Protein AF-A0AAE0JGT9-F1 (afdb_monomer)

Structure (mmCIF, N/CA/C/O backbone):
data_AF-A0AAE0JGT9-F1
#
_entry.id   AF-A0AAE0JGT9-F1
#
loop_
_atom_site.group_PDB
_atom_site.id
_atom_site.type_symbol
_atom_site.label_atom_id
_atom_site.label_alt_id
_atom_site.label_comp_id
_atom_site.label_asym_id
_atom_site.label_entity_id
_atom_site.label_seq_id
_atom_site.pdbx_PDB_ins_code
_atom_site.Cartn_x
_atom_site.Cartn_y
_atom_site.Cartn_z
_atom_site.occupancy
_atom_site.B_iso_or_equiv
_atom_site.auth_seq_id
_atom_site.auth_comp_id
_atom_site.auth_asym_id
_atom_site.auth_atom_id
_atom_site.pdbx_PDB_model_num
ATOM 1 N N . MET A 1 1 ? -15.473 -5.814 19.444 1.00 50.03 1 MET A N 1
ATOM 2 C CA . MET A 1 1 ? -16.673 -5.511 20.258 1.00 50.03 1 MET A CA 1
ATOM 3 C C . MET A 1 1 ? -17.629 -4.540 19.555 1.00 50.03 1 MET A C 1
ATOM 5 O O . MET A 1 1 ? -18.783 -4.897 19.356 1.00 50.03 1 MET A O 1
ATOM 9 N N . ALA A 1 2 ? -17.161 -3.368 19.103 1.00 61.75 2 ALA A N 1
ATOM 10 C CA . ALA A 1 2 ? -18.022 -2.322 18.529 1.00 61.75 2 ALA A CA 1
ATOM 11 C C . ALA A 1 2 ? -18.894 -2.778 17.339 1.00 61.75 2 ALA A C 1
ATOM 13 O O . ALA A 1 2 ? -20.092 -2.530 17.338 1.00 61.75 2 ALA A O 1
ATOM 14 N N . LEU A 1 3 ? -18.343 -3.520 16.368 1.00 61.88 3 LEU A N 1
ATOM 15 C CA . LEU A 1 3 ? -19.112 -3.973 15.197 1.00 61.88 3 LEU A CA 1
ATOM 16 C C . LEU A 1 3 ? -20.286 -4.899 15.572 1.00 61.88 3 LEU A C 1
ATOM 18 O O . LEU A 1 3 ? -21.367 -4.777 15.007 1.00 61.88 3 LEU A O 1
ATOM 22 N N . ARG A 1 4 ? -20.091 -5.795 16.553 1.00 66.88 4 ARG A N 1
ATOM 23 C CA . ARG A 1 4 ? -21.143 -6.700 17.056 1.00 66.88 4 ARG A CA 1
ATOM 24 C C . ARG A 1 4 ? -22.294 -5.912 17.684 1.00 66.88 4 ARG A C 1
ATOM 26 O O . ARG A 1 4 ? -23.448 -6.210 17.414 1.00 66.88 4 ARG A O 1
ATOM 33 N N . LEU A 1 5 ? -21.970 -4.880 18.461 1.00 67.56 5 LEU A N 1
ATOM 34 C CA . LEU A 1 5 ? -22.956 -3.997 19.085 1.00 67.56 5 LEU A CA 1
ATOM 35 C C . LEU A 1 5 ? -23.703 -3.151 18.041 1.00 67.56 5 LEU A C 1
ATOM 37 O O . LEU A 1 5 ? -24.923 -3.055 18.112 1.00 67.56 5 LEU A O 1
ATOM 41 N N . GLN A 1 6 ? -23.018 -2.630 17.016 1.00 65.50 6 GLN A N 1
ATOM 42 C CA . GLN A 1 6 ? -23.688 -1.911 15.918 1.00 65.50 6 GLN A CA 1
ATOM 43 C C . GLN A 1 6 ? -24.629 -2.814 15.115 1.00 65.50 6 GLN A C 1
ATOM 45 O O . GLN A 1 6 ? -25.663 -2.350 14.648 1.00 65.50 6 GLN A O 1
ATOM 50 N N . CYS A 1 7 ? -24.292 -4.098 14.949 1.00 68.56 7 CYS A N 1
ATOM 51 C CA . CYS A 1 7 ? -25.168 -5.053 14.263 1.00 68.56 7 CYS A CA 1
ATOM 52 C C . CYS A 1 7 ? -26.448 -5.363 15.052 1.00 68.56 7 CYS A C 1
ATOM 54 O O . CYS A 1 7 ? -27.425 -5.789 14.445 1.00 68.56 7 CYS A O 1
ATOM 56 N N . ASN A 1 8 ? -26.438 -5.135 16.368 1.00 74.31 8 ASN A N 1
ATOM 57 C CA . ASN A 1 8 ? -27.573 -5.328 17.270 1.00 74.31 8 ASN A CA 1
ATOM 58 C C . ASN A 1 8 ? -28.335 -4.011 17.548 1.00 74.31 8 ASN A C 1
ATOM 60 O O . ASN A 1 8 ? -28.964 -3.884 18.592 1.00 74.31 8 ASN A O 1
ATOM 64 N N . ASP A 1 9 ? -28.242 -3.021 16.651 1.00 66.44 9 ASP A N 1
ATOM 65 C CA . ASP A 1 9 ? -28.932 -1.720 16.733 1.00 66.44 9 ASP A CA 1
ATOM 66 C C . ASP A 1 9 ? -28.571 -0.844 17.958 1.00 66.44 9 ASP A C 1
ATOM 68 O O . ASP A 1 9 ? -29.288 0.101 18.294 1.00 66.44 9 ASP A O 1
ATOM 72 N N . TYR A 1 10 ? -27.420 -1.080 18.605 1.00 65.62 10 TYR A N 1
ATOM 73 C CA . TYR A 1 10 ? -26.934 -0.200 19.675 1.00 65.62 10 TYR A CA 1
ATOM 74 C C . TYR A 1 10 ? -26.341 1.105 19.122 1.00 65.62 10 TYR A C 1
ATOM 76 O O . TYR A 1 10 ? -25.532 1.105 18.188 1.00 65.62 10 TYR A O 1
ATOM 84 N N . ILE A 1 11 ? -26.668 2.225 19.774 1.00 55.44 11 ILE A N 1
ATOM 85 C CA . ILE A 1 11 ? -26.024 3.524 19.544 1.00 55.44 11 ILE A CA 1
ATOM 86 C C . ILE A 1 11 ? -24.677 3.526 20.274 1.00 55.44 11 ILE A C 1
ATOM 88 O O . ILE A 1 11 ? -24.625 3.429 21.498 1.00 55.44 11 ILE A O 1
ATOM 92 N N . ILE A 1 12 ? -23.577 3.634 19.525 1.00 56.97 12 ILE A N 1
ATOM 93 C CA . ILE A 1 12 ? -22.224 3.678 20.093 1.00 56.97 12 ILE A CA 1
ATOM 94 C C . ILE A 1 12 ? -21.723 5.118 20.081 1.00 56.97 12 ILE A C 1
ATOM 96 O O . ILE A 1 12 ? -21.486 5.686 19.016 1.00 56.97 12 ILE A O 1
ATOM 100 N N . HIS A 1 13 ? -21.535 5.699 21.264 1.00 46.66 13 HIS A N 1
ATOM 101 C CA . HIS A 1 13 ? -20.832 6.970 21.418 1.00 46.66 13 HIS A CA 1
ATOM 102 C C . HIS A 1 13 ? -19.331 6.693 21.539 1.00 46.66 13 HIS A C 1
ATOM 104 O O . HIS A 1 13 ? -18.881 6.035 22.475 1.00 46.66 13 HIS A O 1
ATOM 110 N N . LEU A 1 14 ? -18.555 7.171 20.565 1.00 45.84 14 LEU A N 1
ATOM 111 C CA . LEU A 1 14 ? -17.095 7.119 20.604 1.00 45.84 14 LEU A CA 1
ATOM 112 C C . LEU A 1 14 ? -16.599 8.216 21.552 1.00 45.84 14 LEU A C 1
ATOM 114 O O . LEU A 1 14 ? -16.598 9.392 21.194 1.00 45.84 14 LEU A O 1
ATOM 118 N N . ALA A 1 15 ? -16.195 7.840 22.763 1.00 45.91 15 ALA A N 1
ATOM 119 C CA . ALA A 1 15 ? -15.489 8.745 23.661 1.00 45.91 15 ALA A CA 1
ATOM 120 C C . ALA A 1 15 ? -14.004 8.793 23.262 1.00 45.91 15 ALA A C 1
ATOM 122 O O . ALA A 1 15 ? -13.304 7.785 23.345 1.00 45.91 15 ALA A O 1
ATOM 123 N N . ALA A 1 16 ? -13.520 9.954 22.813 1.00 38.25 16 ALA A N 1
ATOM 124 C CA . ALA A 1 16 ? -12.086 10.230 22.746 1.00 38.25 16 ALA A CA 1
ATOM 125 C C . ALA A 1 16 ? -11.608 10.533 24.167 1.00 38.25 16 ALA A C 1
ATOM 127 O O . ALA A 1 16 ? -12.211 11.362 24.849 1.00 38.25 16 ALA A O 1
ATOM 128 N N . TRP A 1 17 ? -10.571 9.845 24.632 1.00 48.09 17 TRP A N 1
ATOM 129 C CA . TRP A 1 17 ? -10.205 9.905 26.039 1.00 48.09 17 TRP A CA 1
ATOM 130 C C . TRP A 1 17 ? -8.712 10.150 26.255 1.00 48.09 17 TRP A C 1
ATOM 132 O O . TRP A 1 17 ? -7.868 9.527 25.613 1.00 48.09 17 TRP A O 1
ATOM 142 N N . ALA A 1 18 ? -8.419 11.065 27.181 1.00 33.75 18 ALA A N 1
ATOM 143 C CA . ALA A 1 18 ? -7.106 11.374 27.733 1.00 33.75 18 ALA A CA 1
ATOM 144 C C . ALA A 1 18 ? -7.200 11.224 29.266 1.00 33.75 18 ALA A C 1
ATOM 146 O O . ALA A 1 18 ? -7.963 11.959 29.891 1.00 33.75 18 ALA A O 1
ATOM 147 N N . GLY A 1 19 ? -6.489 10.257 29.862 1.00 53.34 19 GLY A N 1
ATOM 148 C CA . GLY A 1 19 ? -6.511 9.988 31.312 1.00 53.34 19 GLY A CA 1
ATOM 149 C C . GLY A 1 19 ? -6.000 8.595 31.729 1.00 53.34 19 GLY A C 1
ATOM 150 O O . GLY A 1 19 ? -5.450 7.860 30.907 1.00 53.34 19 GLY A O 1
ATOM 151 N N . ASP A 1 20 ? -6.198 8.227 33.005 1.00 39.91 20 ASP A N 1
ATOM 152 C CA . ASP A 1 20 ? -5.672 7.009 33.661 1.00 39.91 20 ASP A CA 1
ATOM 153 C C . ASP A 1 20 ? -6.541 5.743 33.533 1.00 39.91 20 ASP A C 1
ATOM 155 O O . ASP A 1 20 ? -7.594 5.610 34.156 1.00 39.91 20 ASP A O 1
ATOM 159 N N . GLY A 1 21 ? -6.103 4.816 32.669 1.00 44.38 21 GLY A N 1
ATOM 160 C CA . GLY A 1 21 ? -6.481 3.394 32.649 1.00 44.38 21 GLY A CA 1
ATOM 161 C C . GLY A 1 21 ? -7.918 2.987 32.270 1.00 44.38 21 GLY A C 1
ATOM 162 O O . GLY A 1 21 ? -8.710 2.625 33.136 1.00 44.38 21 GLY A O 1
ATOM 163 N N . PHE A 1 22 ? -8.207 2.828 30.970 1.00 41.31 22 PHE A N 1
ATOM 164 C CA . PHE A 1 22 ? -9.311 1.968 30.510 1.00 41.31 22 PHE A CA 1
ATOM 165 C C . PHE A 1 22 ? -8.867 0.494 30.507 1.00 41.31 22 PHE A C 1
ATOM 167 O O . PHE A 1 22 ? -7.959 0.113 29.765 1.00 41.31 22 PHE A O 1
ATOM 174 N N . LYS A 1 23 ? -9.497 -0.347 31.337 1.00 36.12 23 LYS A N 1
ATOM 175 C CA . LYS A 1 23 ? -9.360 -1.811 31.275 1.00 36.12 23 LYS A CA 1
ATOM 176 C C . LYS A 1 23 ? -10.457 -2.377 30.372 1.00 36.12 23 LYS A C 1
ATOM 178 O O . LYS A 1 23 ? -11.544 -2.693 30.847 1.00 36.12 23 LYS A O 1
ATOM 183 N N . GLU A 1 24 ? -10.179 -2.508 29.075 1.00 38.22 24 GLU A N 1
ATOM 184 C CA . GLU A 1 24 ? -11.073 -3.235 28.167 1.00 38.22 24 GLU A CA 1
ATOM 185 C C . GLU A 1 24 ? -10.861 -4.742 28.340 1.00 38.22 24 GLU A C 1
ATOM 187 O O . GLU A 1 24 ? -9.842 -5.301 27.935 1.00 38.22 24 GLU A O 1
ATOM 192 N N . GLY A 1 25 ? -11.826 -5.411 28.967 1.00 29.69 25 GLY A N 1
ATOM 193 C CA . GLY A 1 25 ? -11.921 -6.864 28.933 1.00 29.69 25 GLY A CA 1
ATOM 194 C C . GLY A 1 25 ? -12.526 -7.304 27.603 1.00 29.69 25 GLY A C 1
ATOM 195 O O . GLY A 1 25 ? -13.722 -7.129 27.372 1.00 29.69 25 GLY A O 1
ATOM 196 N N . VAL A 1 26 ? -11.717 -7.900 26.728 1.00 35.31 26 VAL A N 1
ATOM 197 C CA . VAL A 1 26 ? -12.223 -8.609 25.549 1.00 35.31 26 VAL A CA 1
ATOM 198 C C . VAL A 1 26 ? -12.705 -9.984 26.007 1.00 35.31 26 VAL A C 1
ATOM 200 O O . VAL A 1 26 ? -11.919 -10.915 26.144 1.00 35.31 26 VAL A O 1
ATOM 203 N N . SER A 1 27 ? -14.008 -10.125 26.257 1.00 26.31 27 SER A N 1
ATOM 204 C CA . SER A 1 27 ? -14.618 -11.452 26.355 1.00 26.31 27 SER A CA 1
ATOM 205 C C . SER A 1 27 ? -14.787 -12.009 24.940 1.00 26.31 27 SER A C 1
ATOM 207 O O . SER A 1 27 ? -15.687 -11.619 24.192 1.00 26.31 27 SER A O 1
ATOM 209 N N . LEU A 1 28 ? -13.879 -12.906 24.552 1.00 31.61 28 LEU A N 1
ATOM 210 C CA . LEU A 1 28 ? -14.149 -13.907 23.527 1.00 31.61 28 LEU A CA 1
ATOM 211 C C . LEU A 1 28 ? -15.166 -14.881 24.127 1.00 31.61 28 LEU A C 1
ATOM 213 O O . LEU A 1 28 ? -14.799 -15.836 24.805 1.00 31.61 28 LEU A O 1
ATOM 217 N N . THR A 1 29 ? -16.459 -14.633 23.926 1.00 32.56 29 THR A N 1
ATOM 218 C CA . THR A 1 29 ? -17.435 -15.707 24.096 1.00 32.56 29 THR A CA 1
ATOM 219 C C . THR A 1 29 ? -17.163 -16.776 23.038 1.00 32.56 29 THR A C 1
ATOM 221 O O . THR A 1 29 ? -17.096 -16.495 21.841 1.00 32.56 29 THR A O 1
ATOM 224 N N . VAL A 1 30 ? -16.960 -17.994 23.540 1.00 37.91 30 VAL A N 1
ATOM 225 C CA . VAL A 1 30 ? -16.476 -19.228 22.893 1.00 37.91 30 VAL A CA 1
ATOM 226 C C . VAL A 1 30 ? -17.533 -19.870 21.979 1.00 37.91 30 VAL A C 1
ATOM 228 O O . VAL A 1 30 ? -17.656 -21.082 21.907 1.00 37.91 30 VAL A O 1
ATOM 231 N N . TYR A 1 31 ? -18.326 -19.079 21.258 1.00 35.34 31 TYR A N 1
ATOM 232 C CA . TYR A 1 31 ? -19.324 -19.630 20.341 1.00 35.34 31 TYR A CA 1
ATOM 233 C C . TYR A 1 31 ? -19.439 -18.769 19.085 1.00 35.34 31 TYR A C 1
ATOM 235 O O . TYR A 1 31 ? -20.148 -17.769 19.059 1.00 35.34 31 TYR A O 1
ATOM 243 N N . ASP A 1 32 ? -18.718 -19.163 18.039 1.00 38.25 32 ASP A N 1
ATOM 244 C CA . ASP A 1 32 ? -19.276 -19.192 16.688 1.00 38.25 32 ASP A CA 1
ATOM 245 C C . ASP A 1 32 ? -18.572 -20.325 15.929 1.00 38.25 32 ASP A C 1
ATOM 247 O O . ASP A 1 32 ? -17.348 -20.424 15.862 1.00 38.25 32 ASP A O 1
ATOM 251 N N . GLU A 1 33 ? -19.402 -21.240 15.454 1.00 36.72 33 GLU A N 1
ATOM 252 C CA . GLU A 1 33 ? -19.057 -22.596 15.084 1.00 36.72 33 GLU A CA 1
ATOM 253 C C . GLU A 1 33 ? -18.374 -22.683 13.713 1.00 36.72 33 GLU A C 1
ATOM 255 O O . GLU A 1 33 ? -18.793 -22.114 12.701 1.00 36.72 33 GLU A O 1
ATOM 260 N N . LEU A 1 34 ? -17.298 -23.458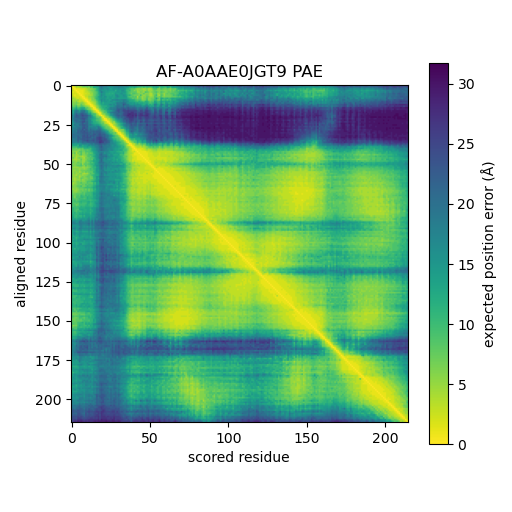 13.741 1.00 40.34 34 LEU A N 1
ATOM 261 C CA . LEU A 1 34 ? -16.663 -24.313 12.746 1.00 40.34 34 LEU A CA 1
ATOM 262 C C . LEU A 1 34 ? -17.464 -24.693 11.472 1.00 40.34 34 LEU A C 1
ATOM 264 O O . LEU A 1 34 ? -17.553 -25.876 11.194 1.00 40.34 34 LEU A O 1
ATOM 268 N N . ILE A 1 35 ? -17.979 -23.773 10.644 1.00 41.47 35 ILE A N 1
ATOM 269 C CA . ILE A 1 35 ? -18.425 -24.101 9.260 1.00 41.47 35 ILE A CA 1
ATOM 270 C C . ILE A 1 35 ? -18.171 -22.982 8.214 1.00 41.47 35 ILE A C 1
ATOM 272 O O . ILE A 1 35 ? -18.193 -23.257 7.017 1.00 41.47 35 ILE A O 1
ATOM 276 N N . TYR A 1 36 ? -17.809 -21.745 8.590 1.00 45.72 36 TYR A N 1
ATOM 277 C CA . TYR A 1 36 ? -17.566 -20.649 7.620 1.00 45.72 36 TYR A CA 1
ATOM 278 C C . TYR A 1 36 ? -16.180 -19.996 7.761 1.00 45.72 36 TYR A C 1
ATOM 280 O O . TYR A 1 36 ? -16.054 -18.796 8.005 1.00 45.72 36 TYR A O 1
ATOM 288 N N . LYS A 1 37 ? -15.141 -20.820 7.584 1.00 54.69 37 LYS A N 1
ATOM 289 C CA . LYS A 1 37 ? -13.706 -20.541 7.798 1.00 54.69 37 LYS A CA 1
ATOM 290 C C . LYS A 1 37 ? -13.033 -19.789 6.635 1.00 54.69 37 LYS A C 1
ATOM 292 O O . LYS A 1 37 ? -12.044 -20.248 6.073 1.00 54.69 37 LYS A O 1
ATOM 297 N N . GLY A 1 38 ? -13.629 -18.686 6.190 1.00 56.09 38 GLY A N 1
ATOM 298 C CA . GLY A 1 38 ? -13.124 -17.895 5.062 1.00 56.09 38 GLY A CA 1
ATOM 299 C C . GLY A 1 38 ? -13.146 -16.391 5.339 1.00 56.09 38 GLY A C 1
ATOM 300 O O . GLY A 1 38 ? -13.620 -15.969 6.393 1.00 56.09 38 GLY A O 1
ATOM 301 N N . PRO A 1 39 ? -12.718 -15.548 4.378 1.00 60.62 39 PRO A N 1
ATOM 302 C CA . PRO A 1 39 ? -12.742 -14.084 4.518 1.00 60.62 39 PRO A CA 1
ATOM 303 C C . PRO A 1 39 ? -14.148 -13.521 4.815 1.00 60.62 39 PRO A C 1
ATOM 305 O O . PRO A 1 39 ? -14.289 -12.411 5.319 1.00 60.62 39 PRO A O 1
ATOM 308 N N . PHE A 1 40 ? -15.197 -14.308 4.554 1.00 69.12 40 PHE A N 1
ATOM 309 C CA . PHE A 1 40 ? -16.586 -14.008 4.887 1.00 69.12 40 PHE A CA 1
ATOM 310 C C . PHE A 1 40 ? -17.021 -14.729 6.166 1.00 69.12 40 PHE A C 1
ATOM 312 O O . PHE A 1 40 ? -17.764 -15.715 6.108 1.00 69.12 40 PHE A O 1
ATOM 319 N N . THR A 1 41 ? -16.585 -14.212 7.313 1.00 73.88 41 THR A N 1
ATOM 320 C CA . THR A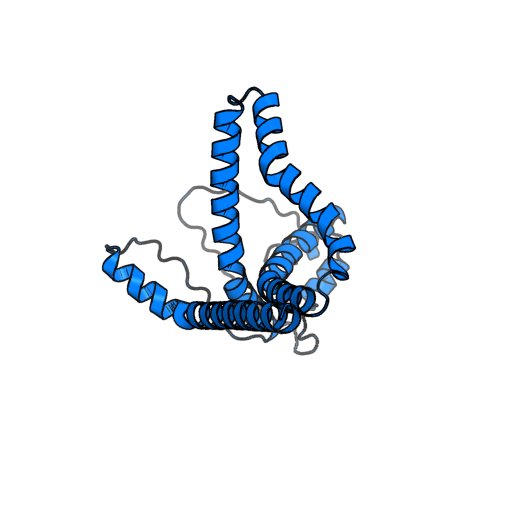 1 41 ? -16.975 -14.741 8.626 1.00 73.88 41 THR A CA 1
ATOM 321 C C . THR A 1 41 ? -18.486 -14.594 8.870 1.00 73.88 41 THR A C 1
ATOM 323 O O . THR A 1 41 ? -19.125 -13.693 8.305 1.00 73.88 41 THR A O 1
ATOM 326 N N . PRO A 1 42 ? -19.090 -15.422 9.747 1.00 72.62 42 PRO A N 1
ATOM 327 C CA . PRO A 1 42 ? -20.489 -15.265 10.153 1.00 72.62 42 PRO A CA 1
ATOM 328 C C . PRO A 1 42 ? -20.810 -13.846 10.641 1.00 72.62 42 PRO A C 1
ATOM 330 O O . PRO A 1 42 ? -21.863 -13.294 10.320 1.00 72.62 42 PRO A O 1
ATOM 333 N N . LEU A 1 43 ? -19.860 -13.214 11.338 1.00 76.50 43 LEU A N 1
ATOM 334 C CA . LEU A 1 43 ? -19.963 -11.824 11.771 1.00 76.50 43 LEU A CA 1
ATOM 335 C C . LEU A 1 43 ? -20.037 -10.848 10.591 1.00 76.50 43 LEU A C 1
ATOM 337 O O . LEU A 1 43 ? -20.884 -9.957 10.596 1.00 76.50 43 LEU A O 1
ATOM 341 N N . PHE A 1 44 ? -19.186 -11.014 9.577 1.00 79.81 44 PHE A N 1
ATOM 342 C CA . PHE A 1 44 ? -19.199 -10.155 8.395 1.00 79.81 44 PHE A CA 1
ATOM 343 C C . PHE A 1 44 ? -20.509 -10.291 7.605 1.00 79.81 44 PHE A C 1
ATOM 345 O O . PHE A 1 44 ? -21.071 -9.291 7.160 1.00 79.81 44 PHE A O 1
ATOM 352 N N . ARG A 1 45 ? -21.062 -11.507 7.504 1.00 79.69 45 ARG A N 1
ATOM 353 C CA . ARG A 1 45 ? -22.378 -11.735 6.881 1.00 79.69 45 ARG A CA 1
ATOM 354 C C . ARG A 1 45 ? -23.504 -11.063 7.669 1.00 79.69 45 ARG A C 1
ATOM 356 O O . ARG A 1 45 ? -24.315 -10.357 7.074 1.00 79.69 45 ARG A O 1
ATOM 363 N N . ARG A 1 46 ? -23.526 -11.215 9.001 1.00 82.06 46 ARG A N 1
ATOM 364 C CA . ARG A 1 46 ? -24.483 -10.508 9.877 1.00 82.06 46 ARG A CA 1
ATOM 365 C C . ARG A 1 46 ? -24.364 -8.991 9.710 1.00 82.06 46 ARG A C 1
ATOM 367 O O . ARG A 1 46 ? -25.377 -8.313 9.591 1.00 82.06 46 ARG A O 1
ATOM 374 N N . PHE A 1 47 ? -23.145 -8.465 9.611 1.00 83.00 47 PHE A N 1
ATOM 375 C CA . PHE A 1 47 ? -22.894 -7.050 9.345 1.00 83.00 47 PHE A CA 1
ATOM 376 C C . PHE A 1 47 ? -23.453 -6.586 7.991 1.00 83.00 47 PHE A C 1
ATOM 378 O O . PHE A 1 47 ? -24.144 -5.563 7.947 1.00 83.00 47 PHE A O 1
ATOM 385 N N . LEU A 1 48 ? -23.229 -7.340 6.908 1.00 84.75 48 LEU A N 1
ATOM 386 C CA . LEU A 1 48 ? -23.752 -7.006 5.577 1.00 84.75 48 LEU A CA 1
ATOM 387 C C . LEU A 1 48 ? -25.284 -6.920 5.569 1.00 84.75 48 LEU A C 1
ATOM 389 O O . LEU A 1 48 ? -25.835 -5.974 5.001 1.00 84.75 48 LEU A O 1
ATOM 393 N N . PHE A 1 49 ? -25.960 -7.836 6.265 1.00 85.12 49 PHE A N 1
ATOM 394 C CA . PHE A 1 49 ? -27.425 -7.895 6.339 1.00 85.12 49 PHE A CA 1
ATOM 395 C C . PHE A 1 49 ? -28.044 -7.155 7.542 1.00 85.12 49 PHE A C 1
ATOM 397 O O . PHE A 1 49 ? -29.263 -7.143 7.689 1.00 85.12 49 PHE A O 1
ATOM 404 N N . SER A 1 50 ? -27.241 -6.490 8.379 1.00 84.81 50 SER A N 1
ATOM 405 C CA . SER A 1 50 ? -27.728 -5.691 9.519 1.00 8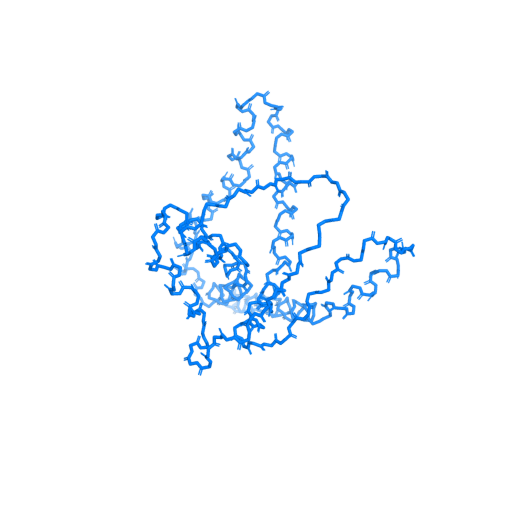4.81 50 SER A CA 1
ATOM 406 C C . SER A 1 50 ? -28.521 -4.444 9.091 1.00 84.81 50 SER A C 1
ATOM 408 O O . SER A 1 50 ? -28.426 -3.996 7.944 1.00 84.81 50 SER A O 1
ATOM 410 N N . ARG A 1 51 ? -29.250 -3.812 10.021 1.00 85.06 51 ARG A N 1
ATOM 411 C CA . ARG A 1 51 ? -29.982 -2.547 9.789 1.00 85.06 51 ARG A CA 1
ATOM 412 C C . ARG A 1 51 ? -29.100 -1.287 9.841 1.00 85.06 51 ARG A C 1
ATOM 414 O O . ARG A 1 51 ? -29.610 -0.172 9.745 1.00 85.06 51 ARG A O 1
ATOM 421 N N . ILE A 1 52 ? -27.775 -1.441 9.925 1.00 81.31 52 ILE A N 1
ATOM 422 C CA . ILE A 1 52 ? -26.822 -0.321 9.910 1.00 81.31 52 ILE A CA 1
ATOM 423 C C . ILE A 1 52 ? -26.964 0.489 8.611 1.00 81.31 52 ILE A C 1
ATOM 425 O O . ILE A 1 52 ? -27.138 -0.068 7.521 1.00 81.31 52 ILE A O 1
ATOM 429 N N . ARG A 1 53 ? -26.820 1.817 8.714 1.00 84.12 53 ARG A N 1
ATOM 430 C CA . ARG A 1 53 ? -26.829 2.732 7.565 1.00 84.12 53 ARG A CA 1
ATOM 431 C C . ARG A 1 53 ? -25.816 2.295 6.499 1.00 84.12 53 ARG A C 1
ATOM 433 O O . ARG A 1 53 ? -24.644 2.063 6.796 1.00 84.12 53 ARG A O 1
ATOM 440 N N . LEU A 1 54 ? -26.257 2.268 5.238 1.00 86.44 54 LEU A N 1
ATOM 441 C CA . LEU A 1 54 ? -25.440 1.849 4.094 1.00 86.44 54 LEU A CA 1
ATOM 442 C C . LEU A 1 54 ? -24.114 2.621 3.992 1.00 86.44 54 LEU A C 1
ATOM 444 O O . LEU A 1 54 ? -23.081 2.019 3.725 1.00 86.44 54 LEU A O 1
ATOM 448 N N . THR A 1 55 ? -24.120 3.928 4.271 1.00 86.88 55 THR A N 1
ATOM 449 C CA . THR A 1 55 ? -22.904 4.759 4.253 1.00 86.88 55 THR A CA 1
ATOM 450 C C . THR A 1 55 ? -21.838 4.229 5.209 1.00 86.88 55 THR A C 1
ATOM 452 O O . THR A 1 55 ? -20.681 4.102 4.829 1.00 86.88 55 THR A O 1
ATOM 455 N N . SER A 1 56 ? -22.224 3.854 6.430 1.00 81.50 56 SER A N 1
ATOM 456 C CA . SER A 1 56 ? -21.302 3.302 7.424 1.00 81.50 56 SER A CA 1
ATOM 457 C C . SER A 1 56 ? -20.800 1.923 7.012 1.00 81.50 56 SER A C 1
ATOM 459 O O . SER A 1 56 ? -19.625 1.626 7.214 1.00 81.50 56 SER A O 1
ATOM 461 N N . LYS A 1 57 ? -21.651 1.105 6.373 1.00 83.75 57 LYS A N 1
ATOM 462 C CA . LYS A 1 57 ? -21.223 -0.188 5.825 1.00 83.75 57 LYS A CA 1
ATOM 463 C C . LYS A 1 57 ? -20.145 -0.012 4.762 1.00 83.75 57 LYS A C 1
ATOM 465 O O . LYS A 1 57 ? -19.106 -0.657 4.850 1.00 83.75 57 LYS A O 1
ATOM 470 N N . ILE A 1 58 ? -20.376 0.888 3.804 1.00 88.12 58 ILE A N 1
ATOM 471 C CA . ILE A 1 58 ? -19.412 1.199 2.743 1.00 88.12 58 ILE A CA 1
ATOM 472 C C . ILE A 1 58 ? -18.105 1.695 3.358 1.00 88.12 58 ILE A C 1
ATOM 474 O O . ILE A 1 58 ? -17.053 1.174 3.015 1.00 88.12 58 ILE A O 1
ATOM 478 N N . THR A 1 59 ? -18.146 2.631 4.310 1.00 85.81 59 THR A N 1
ATOM 479 C CA . THR A 1 59 ? -16.926 3.140 4.955 1.00 85.81 59 THR A CA 1
ATOM 480 C C . THR A 1 59 ? -16.143 2.040 5.671 1.00 85.81 59 THR A C 1
ATOM 482 O O . THR A 1 59 ? -14.928 1.968 5.509 1.00 85.81 59 THR A O 1
ATOM 485 N N . ILE A 1 60 ? -16.815 1.167 6.429 1.00 83.44 60 ILE A N 1
ATOM 486 C CA . ILE A 1 60 ? -16.162 0.059 7.144 1.00 83.44 60 ILE A CA 1
ATOM 487 C C . ILE A 1 60 ? -15.551 -0.935 6.152 1.00 83.44 60 ILE A C 1
ATOM 489 O O . ILE A 1 60 ? -14.390 -1.299 6.309 1.00 83.44 60 ILE A O 1
ATOM 493 N N . ILE A 1 61 ? -16.290 -1.333 5.109 1.00 85.19 61 ILE A N 1
ATOM 494 C CA . ILE A 1 61 ? -15.793 -2.256 4.077 1.00 85.19 61 ILE A CA 1
ATOM 495 C C . ILE A 1 61 ? -14.607 -1.642 3.337 1.00 85.19 61 ILE A C 1
ATOM 497 O O . ILE A 1 61 ? -13.592 -2.311 3.178 1.00 85.19 61 ILE A O 1
ATOM 501 N N . SER A 1 62 ? -14.702 -0.376 2.927 1.00 86.81 62 SER A N 1
ATOM 502 C CA . SER A 1 62 ? -13.611 0.342 2.264 1.00 86.81 62 SER A CA 1
ATOM 503 C C . SER A 1 62 ? -12.378 0.424 3.159 1.00 86.81 62 SER A C 1
ATOM 505 O O . SER A 1 62 ? -11.279 0.124 2.705 1.00 86.81 62 SER A O 1
ATOM 507 N N . TYR A 1 63 ? -12.551 0.762 4.439 1.00 84.31 63 TYR A N 1
ATOM 508 C CA . TYR A 1 63 ? -11.458 0.820 5.408 1.00 84.31 63 TYR A CA 1
ATOM 509 C C . TYR A 1 63 ? -10.822 -0.550 5.662 1.00 84.31 63 TYR A C 1
ATOM 511 O O . TYR A 1 63 ? -9.607 -0.665 5.730 1.00 84.31 63 TYR A O 1
ATOM 519 N N . THR A 1 64 ? -11.610 -1.620 5.767 1.00 83.62 64 THR A N 1
ATOM 520 C CA . THR A 1 64 ? -11.054 -2.978 5.844 1.00 83.62 64 THR A CA 1
ATOM 521 C C . THR A 1 64 ? -10.341 -3.353 4.541 1.00 83.62 64 THR A C 1
ATOM 523 O O . THR A 1 64 ? -9.256 -3.931 4.570 1.00 83.62 64 THR A O 1
ATOM 526 N N . GLY A 1 65 ? -10.913 -2.978 3.397 1.00 85.88 65 GLY A N 1
ATOM 527 C CA . GLY A 1 65 ? -10.372 -3.234 2.067 1.00 85.88 65 GLY A CA 1
ATOM 528 C C . GLY A 1 65 ? -9.006 -2.593 1.825 1.00 85.88 65 GLY A C 1
ATOM 529 O O . GLY A 1 65 ? -8.180 -3.194 1.140 1.00 85.88 65 GLY A O 1
ATOM 530 N N . THR A 1 66 ? -8.706 -1.436 2.428 1.00 89.56 66 THR A N 1
ATOM 531 C CA . THR A 1 66 ? -7.369 -0.830 2.301 1.00 89.56 66 THR A CA 1
ATOM 532 C C . THR A 1 66 ? -6.280 -1.703 2.919 1.00 89.56 66 THR A C 1
ATOM 534 O O . THR A 1 66 ? -5.201 -1.795 2.340 1.00 89.56 66 THR A O 1
ATOM 537 N N . TYR A 1 67 ? -6.545 -2.418 4.018 1.00 87.75 67 TYR A N 1
ATOM 538 C CA . TYR A 1 67 ? -5.576 -3.367 4.579 1.00 87.75 67 TYR A CA 1
ATOM 539 C C . TYR A 1 67 ? -5.308 -4.538 3.634 1.00 87.75 67 TYR A C 1
ATOM 541 O O . TYR A 1 67 ? -4.153 -4.917 3.455 1.00 87.75 67 TYR A O 1
ATOM 549 N N . TYR A 1 68 ? -6.346 -5.068 2.980 1.00 87.94 68 TYR A N 1
ATOM 550 C CA . TYR A 1 68 ? -6.182 -6.101 1.952 1.00 87.94 68 TYR A CA 1
ATOM 551 C C . TYR A 1 68 ? -5.395 -5.583 0.744 1.00 87.94 68 TYR A C 1
ATOM 553 O O . TYR A 1 68 ? -4.507 -6.279 0.255 1.00 87.94 68 TYR A O 1
ATOM 561 N N . ALA A 1 69 ? -5.654 -4.349 0.302 1.00 90.00 69 ALA A N 1
ATOM 562 C CA . ALA A 1 69 ? -4.898 -3.717 -0.776 1.00 90.00 69 ALA A CA 1
ATOM 563 C C . ALA A 1 69 ? -3.419 -3.532 -0.399 1.00 90.00 69 ALA A C 1
ATOM 565 O O . ALA A 1 69 ? -2.539 -3.883 -1.183 1.00 90.00 69 ALA A O 1
ATOM 566 N N . ILE A 1 70 ? -3.135 -3.057 0.819 1.00 89.94 70 ILE A N 1
ATOM 567 C CA . ILE A 1 70 ? -1.766 -2.929 1.339 1.00 89.94 70 ILE A CA 1
ATOM 568 C C . ILE A 1 70 ? -1.097 -4.305 1.416 1.00 89.94 70 ILE A C 1
ATOM 570 O O . ILE A 1 70 ? 0.031 -4.445 0.956 1.00 89.94 70 ILE A O 1
ATOM 574 N N . GLY A 1 71 ? -1.776 -5.330 1.934 1.00 89.81 71 GLY A N 1
ATOM 575 C CA . GLY A 1 71 ? -1.230 -6.687 2.035 1.00 89.81 71 GLY A CA 1
ATOM 576 C C . GLY A 1 71 ? -0.945 -7.333 0.675 1.00 89.81 71 GLY A C 1
ATOM 577 O O . GLY A 1 71 ? 0.055 -8.029 0.525 1.00 89.81 71 GLY A O 1
ATOM 578 N N . ALA A 1 72 ? -1.777 -7.070 -0.334 1.00 90.19 72 ALA A N 1
ATOM 579 C CA . ALA A 1 72 ? -1.596 -7.589 -1.691 1.00 90.19 72 ALA A CA 1
ATOM 580 C C . ALA A 1 72 ? -0.595 -6.780 -2.537 1.00 90.19 72 ALA A C 1
ATOM 582 O O . ALA A 1 72 ? -0.146 -7.266 -3.577 1.00 90.19 72 ALA A O 1
ATOM 583 N N . ALA A 1 73 ? -0.233 -5.562 -2.117 1.00 90.25 73 ALA A N 1
ATOM 584 C CA . ALA A 1 73 ? 0.564 -4.635 -2.920 1.00 90.25 73 ALA A CA 1
ATOM 585 C C . ALA A 1 73 ? 1.911 -5.224 -3.370 1.00 90.25 73 ALA A C 1
ATOM 587 O O . ALA A 1 73 ? 2.277 -5.078 -4.536 1.00 90.25 73 ALA A O 1
ATOM 588 N N . TRP A 1 74 ? 2.639 -5.923 -2.492 1.00 85.69 74 TRP A N 1
ATOM 589 C CA . TRP A 1 74 ? 3.941 -6.506 -2.841 1.00 85.69 74 TRP A CA 1
ATOM 590 C C . TRP A 1 74 ? 3.830 -7.657 -3.857 1.00 85.69 74 TRP A C 1
ATOM 592 O O . TRP A 1 74 ? 4.675 -7.772 -4.748 1.00 85.69 74 TRP A O 1
ATOM 602 N N . ILE A 1 75 ? 2.760 -8.458 -3.782 1.00 88.88 75 ILE A N 1
ATOM 603 C CA . ILE A 1 75 ? 2.469 -9.534 -4.742 1.00 88.88 75 ILE A CA 1
ATOM 604 C C . ILE A 1 75 ? 2.126 -8.920 -6.096 1.00 88.88 75 ILE A C 1
ATOM 606 O O . ILE A 1 75 ? 2.759 -9.246 -7.097 1.00 88.88 75 ILE A O 1
ATOM 610 N N . LEU A 1 76 ? 1.177 -7.979 -6.121 1.00 89.31 76 LEU A N 1
ATOM 611 C CA . LEU A 1 76 ? 0.759 -7.300 -7.347 1.00 89.31 76 LEU A CA 1
ATOM 612 C C . LEU A 1 76 ? 1.921 -6.556 -8.007 1.00 89.31 76 LEU A C 1
ATOM 614 O O . LEU A 1 76 ? 2.068 -6.633 -9.220 1.00 89.31 76 LEU A O 1
ATOM 618 N N . THR A 1 77 ? 2.783 -5.902 -7.228 1.00 87.06 77 THR A N 1
ATOM 619 C CA . THR A 1 77 ? 3.976 -5.212 -7.749 1.00 87.06 77 THR A CA 1
ATOM 620 C C . THR A 1 77 ? 4.978 -6.201 -8.344 1.00 87.06 77 THR A C 1
ATOM 622 O O . THR A 1 77 ? 5.525 -5.950 -9.417 1.00 87.06 77 THR A O 1
ATOM 625 N N . SER A 1 78 ? 5.180 -7.353 -7.697 1.00 84.62 78 SER A N 1
ATOM 626 C CA . SER A 1 78 ? 6.057 -8.412 -8.210 1.00 84.62 78 SER A CA 1
ATOM 627 C C . SER A 1 78 ? 5.507 -9.010 -9.508 1.00 84.62 78 SER A C 1
ATOM 629 O O . SER A 1 78 ? 6.223 -9.097 -10.504 1.00 84.62 78 SER A O 1
ATOM 631 N N . CYS A 1 79 ? 4.215 -9.350 -9.543 1.00 88.19 79 CYS A N 1
ATOM 632 C CA . CYS A 1 79 ? 3.537 -9.808 -10.757 1.00 88.19 79 CYS A CA 1
ATOM 633 C C . CYS A 1 79 ? 3.622 -8.760 -11.874 1.00 88.19 79 CYS A C 1
ATOM 635 O O . CYS A 1 79 ? 3.962 -9.094 -13.007 1.00 88.19 79 CYS A O 1
ATOM 637 N N . ASN A 1 80 ? 3.376 -7.490 -11.546 1.00 87.56 80 ASN A N 1
ATOM 638 C CA . ASN A 1 80 ? 3.465 -6.371 -12.476 1.00 87.56 80 ASN A CA 1
ATOM 639 C C . ASN A 1 80 ? 4.869 -6.238 -13.079 1.00 87.56 80 ASN A C 1
ATOM 641 O O . ASN A 1 80 ? 4.996 -6.038 -14.284 1.00 87.56 80 ASN A O 1
ATOM 645 N N . TYR A 1 81 ? 5.924 -6.407 -12.276 1.00 84.31 81 TYR A N 1
ATOM 646 C CA . TYR A 1 81 ? 7.298 -6.399 -12.776 1.00 84.31 81 TYR A CA 1
ATOM 647 C C . TYR A 1 81 ? 7.534 -7.489 -13.831 1.00 84.31 81 TYR A C 1
ATOM 649 O O . TYR A 1 81 ? 8.062 -7.208 -14.910 1.00 84.31 81 TYR A O 1
ATOM 657 N N . PHE A 1 82 ? 7.109 -8.725 -13.556 1.00 84.19 82 PHE A N 1
ATOM 658 C CA . PHE A 1 82 ? 7.261 -9.821 -14.513 1.00 84.19 82 PHE A CA 1
ATOM 659 C C . PHE A 1 82 ? 6.429 -9.605 -15.783 1.00 84.19 82 PHE A C 1
ATOM 661 O O . PHE A 1 82 ? 6.940 -9.825 -16.882 1.00 84.19 82 PHE A O 1
ATOM 668 N N . LEU A 1 83 ? 5.193 -9.112 -15.650 1.00 86.06 83 LEU A N 1
ATOM 669 C CA . LEU A 1 83 ? 4.313 -8.791 -16.778 1.00 86.06 83 LEU A CA 1
ATOM 670 C C . LEU A 1 83 ? 4.911 -7.706 -17.681 1.00 86.06 83 LEU A C 1
ATOM 672 O O . LEU A 1 83 ? 5.039 -7.931 -18.883 1.00 86.06 83 LEU A O 1
ATOM 676 N N . MET A 1 84 ? 5.360 -6.581 -17.118 1.00 82.44 84 MET A N 1
ATOM 677 C CA . MET A 1 84 ? 6.040 -5.515 -17.873 1.00 82.44 84 MET A CA 1
ATOM 678 C C . MET A 1 84 ? 7.354 -5.989 -18.505 1.00 82.44 84 MET A C 1
ATOM 680 O O . MET A 1 84 ? 7.781 -5.482 -19.547 1.00 82.44 84 MET A O 1
ATOM 684 N N . GLY A 1 85 ? 8.009 -6.961 -17.870 1.00 78.88 85 GLY A N 1
ATOM 685 C CA . GLY A 1 85 ? 9.213 -7.590 -18.386 1.00 78.88 85 GLY A CA 1
ATOM 686 C C . GLY A 1 85 ? 8.964 -8.560 -19.542 1.00 78.88 85 GLY A C 1
ATOM 687 O O . GLY A 1 85 ? 9.876 -8.747 -20.343 1.00 78.88 85 GLY A O 1
ATOM 688 N N . TRP A 1 86 ? 7.814 -9.239 -19.608 1.00 81.50 86 TRP A N 1
ATOM 689 C CA . TRP A 1 86 ? 7.487 -10.200 -20.676 1.00 81.50 86 TRP A CA 1
ATOM 690 C C . TRP A 1 86 ? 6.735 -9.552 -21.840 1.00 81.50 86 TRP A C 1
ATOM 692 O O . TRP A 1 86 ? 7.018 -9.865 -22.990 1.00 81.50 86 TRP A O 1
ATOM 702 N N . PHE A 1 87 ? 5.824 -8.625 -21.553 1.00 83.00 87 PHE A N 1
ATOM 703 C CA . PHE A 1 87 ? 4.966 -7.957 -22.538 1.00 83.00 87 PHE A CA 1
ATOM 704 C C . PHE A 1 87 ? 5.387 -6.502 -22.769 1.00 83.00 87 PHE A C 1
ATOM 706 O O . PHE A 1 87 ? 4.557 -5.596 -22.885 1.00 83.00 87 PHE A O 1
ATOM 713 N N . ASN A 1 88 ? 6.698 -6.267 -22.787 1.00 75.38 88 ASN A N 1
ATOM 714 C CA . ASN A 1 88 ? 7.260 -4.929 -22.901 1.00 75.38 88 ASN A CA 1
ATOM 715 C C . ASN A 1 88 ? 6.813 -4.244 -24.208 1.00 75.38 88 ASN A C 1
ATOM 717 O O . ASN A 1 88 ? 6.855 -4.864 -25.268 1.00 75.38 88 ASN A O 1
ATOM 721 N N . GLY A 1 89 ? 6.358 -2.991 -24.129 1.00 77.44 89 GLY A N 1
ATOM 722 C CA . GLY A 1 89 ? 5.834 -2.236 -25.273 1.00 77.44 89 GLY A CA 1
ATOM 723 C C . GLY A 1 89 ? 4.357 -2.499 -25.596 1.00 77.44 89 GLY A C 1
ATOM 724 O O . GLY A 1 89 ? 3.680 -1.601 -26.088 1.00 77.44 89 GLY A O 1
ATOM 725 N N . TYR A 1 90 ? 3.811 -3.676 -25.263 1.00 83.06 90 TYR A N 1
ATOM 726 C CA . TYR A 1 90 ? 2.374 -3.949 -25.431 1.00 83.06 90 TYR A CA 1
ATOM 727 C C . TYR A 1 90 ? 1.542 -3.354 -24.289 1.00 83.06 90 TYR A C 1
ATOM 729 O O . TYR A 1 90 ? 0.452 -2.823 -24.505 1.00 83.06 90 TYR A O 1
ATOM 737 N N . LEU A 1 91 ? 2.068 -3.424 -23.062 1.00 84.69 91 LEU A N 1
ATOM 738 C CA . LEU A 1 91 ? 1.379 -2.921 -21.873 1.00 84.69 91 LEU A CA 1
ATOM 739 C C . LEU A 1 91 ? 1.500 -1.402 -21.702 1.00 84.69 91 LEU A C 1
ATOM 741 O O . LEU A 1 91 ? 0.620 -0.800 -21.095 1.00 84.69 91 LEU A O 1
ATOM 745 N N . ASP A 1 92 ? 2.524 -0.769 -22.275 1.00 81.94 92 ASP A N 1
ATOM 746 C CA . ASP A 1 92 ? 2.835 0.655 -22.082 1.00 81.94 92 ASP A CA 1
ATOM 747 C C . ASP A 1 92 ? 1.635 1.568 -22.379 1.00 81.94 92 ASP A C 1
ATOM 749 O O . ASP A 1 92 ? 1.362 2.499 -21.618 1.00 81.94 92 ASP A O 1
ATOM 753 N N . LYS A 1 93 ? 0.839 1.239 -23.407 1.00 84.50 93 LYS A N 1
ATOM 754 C CA . LYS A 1 93 ? -0.390 1.967 -23.765 1.00 84.50 93 LYS A CA 1
ATOM 755 C C . LYS A 1 93 ? -1.390 2.079 -22.606 1.00 84.50 93 LYS A C 1
ATOM 757 O O . LYS A 1 93 ? -2.101 3.072 -22.516 1.00 84.50 93 LYS A O 1
ATOM 762 N N . TYR A 1 94 ? -1.462 1.078 -21.731 1.00 84.44 94 TYR A N 1
ATOM 763 C CA . TYR A 1 94 ? -2.392 1.065 -20.598 1.00 84.44 94 TYR A CA 1
ATOM 764 C C . TYR A 1 94 ? -1.829 1.774 -19.357 1.00 84.44 94 TYR A C 1
ATOM 766 O O . TYR A 1 94 ? -2.596 2.239 -18.513 1.00 84.44 94 TYR A O 1
ATOM 774 N N . TYR A 1 95 ? -0.501 1.870 -19.238 1.00 85.06 95 TYR A N 1
ATOM 775 C CA . TYR A 1 95 ? 0.158 2.436 -18.058 1.00 85.06 95 TYR A CA 1
ATOM 776 C C . TYR A 1 95 ? 0.514 3.912 -18.206 1.00 85.06 95 TYR A C 1
ATOM 778 O O . TYR A 1 95 ? 0.442 4.628 -17.209 1.00 85.06 95 TYR A O 1
ATOM 786 N N . ILE A 1 96 ? 0.890 4.379 -19.402 1.00 88.25 96 ILE A N 1
ATOM 787 C CA . ILE A 1 96 ? 1.436 5.733 -19.597 1.00 88.25 96 ILE A CA 1
ATOM 788 C C . ILE A 1 96 ? 0.459 6.815 -19.123 1.00 88.25 96 ILE A C 1
ATOM 790 O O . ILE A 1 96 ? 0.847 7.652 -18.308 1.00 88.25 96 ILE A O 1
ATOM 794 N N . ASP A 1 97 ? -0.803 6.766 -19.554 1.00 90.81 97 ASP A N 1
ATOM 795 C CA . ASP A 1 97 ? -1.798 7.784 -19.189 1.00 90.81 97 ASP A CA 1
ATOM 796 C C . ASP A 1 97 ? -2.046 7.807 -17.672 1.00 90.81 97 ASP A C 1
ATOM 798 O O . ASP A 1 97 ? -2.007 8.858 -17.029 1.00 90.81 97 ASP A O 1
ATOM 802 N N . SER A 1 98 ? -2.218 6.626 -17.067 1.00 90.81 98 SER A N 1
ATOM 803 C CA . SER A 1 98 ? -2.414 6.487 -15.618 1.00 90.81 98 SER A CA 1
ATOM 804 C C . SER A 1 98 ? -1.196 6.971 -14.825 1.00 90.81 98 SER A C 1
ATOM 806 O O . SER A 1 98 ? -1.342 7.619 -13.786 1.00 90.81 98 SER A O 1
ATOM 808 N N . TRP A 1 99 ? 0.011 6.686 -15.318 1.00 89.25 99 TRP A N 1
ATOM 809 C CA . TRP A 1 99 ? 1.269 7.091 -14.696 1.00 89.25 99 TRP A CA 1
ATOM 810 C C . TRP A 1 99 ? 1.466 8.608 -14.726 1.00 89.25 99 TRP A C 1
ATOM 812 O O . TRP A 1 99 ? 1.839 9.195 -13.710 1.00 89.25 99 TRP A O 1
ATOM 822 N N . GLN A 1 100 ? 1.164 9.256 -15.855 1.00 91.12 100 GLN A N 1
ATOM 823 C CA . GLN A 1 100 ? 1.232 10.713 -15.985 1.00 91.12 100 GLN A CA 1
ATOM 824 C C . GLN A 1 100 ? 0.281 11.403 -15.003 1.00 91.12 100 GLN A C 1
ATOM 826 O O . GLN A 1 100 ? 0.705 12.284 -14.253 1.00 91.12 100 GLN A O 1
ATOM 831 N N . VAL A 1 101 ? -0.978 10.957 -14.943 1.00 92.12 101 VAL A N 1
ATOM 832 C CA . VAL A 1 101 ? -1.975 11.503 -14.009 1.00 92.12 101 VAL A CA 1
ATOM 833 C C . VAL A 1 101 ? -1.528 11.317 -12.558 1.00 92.12 101 VAL A C 1
ATOM 835 O O . VAL A 1 101 ? -1.564 12.266 -11.770 1.00 92.12 101 VAL A O 1
ATOM 838 N N . TRP A 1 102 ? -1.061 10.119 -12.200 1.00 89.88 102 TRP A N 1
ATOM 839 C CA . TRP A 1 102 ? -0.570 9.819 -10.855 1.00 89.88 102 TRP A CA 1
ATOM 840 C C . TRP A 1 102 ? 0.605 10.723 -10.454 1.00 89.88 102 TRP A C 1
ATOM 842 O O . TRP A 1 102 ? 0.579 11.329 -9.378 1.00 89.88 102 TRP A O 1
ATOM 852 N N . PHE A 1 103 ? 1.593 10.882 -11.340 1.00 87.94 103 PHE A N 1
ATOM 853 C CA . PHE A 1 103 ? 2.762 11.732 -11.111 1.00 87.94 103 PHE A CA 1
ATOM 854 C C . PHE A 1 103 ? 2.367 13.205 -10.929 1.00 87.94 103 PHE A C 1
ATOM 856 O O . PHE A 1 103 ? 2.814 13.859 -9.981 1.00 87.94 103 PHE A O 1
ATOM 863 N N . SER A 1 104 ? 1.478 13.721 -11.786 1.00 90.44 104 SER A N 1
ATOM 864 C CA . SER A 1 104 ? 0.976 15.095 -11.697 1.00 90.44 104 SER A CA 1
ATOM 865 C C . SER A 1 104 ? 0.219 15.360 -10.395 1.00 90.44 104 SER A C 1
ATOM 867 O O . SER A 1 104 ? 0.430 16.400 -9.766 1.00 90.44 104 SER A O 1
ATOM 869 N N . ILE A 1 105 ? -0.634 14.431 -9.956 1.00 88.88 105 ILE A N 1
ATOM 870 C CA . ILE A 1 105 ? -1.408 14.596 -8.718 1.00 88.88 105 ILE A CA 1
ATOM 871 C C . ILE A 1 105 ? -0.481 14.611 -7.503 1.00 88.88 105 ILE A C 1
ATOM 873 O O . ILE A 1 105 ? -0.568 15.510 -6.659 1.00 88.88 105 ILE A O 1
ATOM 877 N N . ILE A 1 106 ? 0.413 13.626 -7.422 1.00 85.50 106 ILE A N 1
ATOM 878 C CA . ILE A 1 106 ? 1.245 13.439 -6.239 1.00 85.50 106 ILE A CA 1
ATOM 879 C C . ILE A 1 106 ? 2.265 14.553 -6.092 1.00 85.50 106 ILE A C 1
ATOM 881 O O . ILE A 1 106 ? 2.383 15.078 -4.991 1.00 85.50 106 ILE A O 1
ATOM 885 N N . LEU A 1 107 ? 2.981 14.939 -7.149 1.00 81.44 107 LEU A N 1
ATOM 886 C CA . LEU A 1 107 ? 4.080 15.901 -7.019 1.00 81.44 107 LEU A CA 1
ATOM 887 C C . LEU A 1 107 ? 3.641 17.357 -7.175 1.00 81.44 107 LEU A C 1
ATOM 889 O O . LEU A 1 107 ? 4.155 18.218 -6.460 1.00 81.44 107 LEU A O 1
ATOM 893 N N . VAL A 1 108 ? 2.702 17.638 -8.082 1.00 83.69 108 VAL A N 1
ATOM 894 C CA . VAL A 1 108 ? 2.380 19.014 -8.493 1.00 83.69 108 VAL A CA 1
ATOM 895 C C . VAL A 1 108 ? 1.072 19.489 -7.869 1.00 83.69 108 VAL A C 1
ATOM 897 O O . VAL A 1 108 ? 1.042 20.532 -7.213 1.00 83.69 108 VAL A O 1
ATOM 900 N N . PHE A 1 109 ? -0.009 18.724 -8.025 1.00 87.00 109 PHE A N 1
ATOM 901 C CA . PHE A 1 109 ? -1.349 19.179 -7.646 1.00 87.00 109 PHE A CA 1
ATOM 902 C C . PHE A 1 109 ? -1.491 19.415 -6.136 1.00 87.00 109 PHE A C 1
ATOM 904 O O . PHE A 1 109 ? -1.986 20.461 -5.714 1.00 87.00 109 PHE A O 1
ATOM 911 N N . ASN A 1 110 ? -0.993 18.489 -5.310 1.00 84.12 110 ASN A N 1
ATOM 912 C CA . ASN A 1 110 ? -1.044 18.620 -3.850 1.00 84.12 110 ASN A CA 1
ATOM 913 C C . ASN A 1 110 ? -0.278 19.845 -3.327 1.00 84.12 110 ASN A C 1
ATOM 915 O O . ASN A 1 110 ? -0.742 20.521 -2.405 1.00 84.12 110 ASN A O 1
ATOM 919 N N . ALA A 1 111 ? 0.876 20.156 -3.922 1.00 86.00 111 ALA A N 1
ATOM 920 C CA . ALA A 1 111 ? 1.652 21.341 -3.569 1.00 86.00 111 ALA A CA 1
ATOM 921 C C . ALA A 1 111 ? 0.954 22.629 -4.040 1.00 86.00 111 ALA A C 1
ATOM 923 O O . ALA A 1 111 ? 0.858 23.599 -3.286 1.00 86.00 111 ALA A O 1
ATOM 924 N N . PHE A 1 112 ? 0.396 22.624 -5.252 1.00 87.50 112 PHE A N 1
ATOM 925 C CA . PHE A 1 112 ? -0.310 23.775 -5.809 1.00 87.50 112 PHE A CA 1
ATOM 926 C C . PHE A 1 112 ? -1.588 24.118 -5.032 1.00 87.50 112 PHE A C 1
ATOM 928 O O . PHE A 1 112 ? -1.866 25.290 -4.781 1.00 87.50 112 PHE A O 1
ATOM 935 N N . MET A 1 113 ? -2.340 23.113 -4.577 1.00 88.44 113 MET A N 1
ATOM 936 C CA . MET A 1 113 ? -3.508 23.319 -3.713 1.00 88.44 113 MET A CA 1
ATOM 937 C C . MET A 1 113 ? -3.143 24.025 -2.401 1.00 88.44 113 MET A C 1
ATOM 939 O O . MET A 1 113 ? -3.871 24.909 -1.952 1.00 88.44 113 MET A O 1
ATOM 943 N N . ARG A 1 114 ? -2.000 23.678 -1.795 1.00 84.81 114 ARG A N 1
ATOM 944 C CA . ARG A 1 114 ? -1.511 24.316 -0.558 1.00 84.81 114 ARG A CA 1
ATOM 945 C C . ARG A 1 114 ? -1.067 25.757 -0.787 1.00 84.81 114 ARG A C 1
ATOM 947 O O . ARG A 1 114 ? -1.401 26.620 0.025 1.00 84.81 114 ARG A O 1
ATOM 954 N N . TYR A 1 115 ? -0.398 26.012 -1.911 1.00 88.25 115 TYR A N 1
ATOM 955 C CA . TYR A 1 115 ? -0.053 27.362 -2.349 1.00 88.25 115 TYR A CA 1
ATOM 956 C C . TYR A 1 115 ? -1.309 28.219 -2.564 1.00 88.25 115 TYR A C 1
ATOM 958 O O . TYR A 1 115 ? -1.423 29.315 -2.020 1.00 88.25 115 TYR A O 1
ATOM 966 N N . ARG A 1 116 ? -2.311 27.684 -3.272 1.00 89.12 116 ARG A N 1
ATOM 967 C CA . ARG A 1 116 ? -3.577 28.377 -3.551 1.00 89.12 116 ARG A CA 1
ATOM 968 C C . ARG A 1 116 ? -4.431 28.617 -2.303 1.00 89.12 116 ARG A C 1
ATOM 970 O O . ARG A 1 116 ? -5.179 29.585 -2.265 1.00 89.12 116 ARG A O 1
ATOM 977 N N . ALA A 1 117 ? -4.293 27.781 -1.276 1.00 89.50 117 ALA A N 1
ATOM 978 C CA . ALA A 1 117 ? -4.910 27.994 0.032 1.00 89.50 117 ALA A CA 1
ATOM 979 C C . ALA A 1 117 ? -4.206 29.077 0.882 1.00 89.50 117 ALA A C 1
ATOM 981 O O . ALA A 1 117 ? -4.609 29.294 2.023 1.00 89.50 117 ALA A O 1
ATOM 982 N N . GLY A 1 118 ? -3.146 29.719 0.370 1.00 87.44 118 GLY A N 1
ATOM 983 C CA . GLY A 1 118 ? -2.424 30.800 1.049 1.00 87.44 118 GLY A CA 1
ATOM 984 C C . GLY A 1 118 ? -1.594 30.353 2.257 1.00 87.44 118 GLY A C 1
ATOM 985 O O . GLY A 1 118 ? -1.194 31.190 3.060 1.00 87.44 118 GLY A O 1
ATOM 986 N N . LYS A 1 119 ? -1.345 29.045 2.420 1.00 80.44 119 LYS A N 1
ATOM 987 C CA . LYS A 1 119 ? -0.675 28.499 3.615 1.00 80.44 119 LYS A CA 1
ATOM 988 C C . LYS A 1 119 ? 0.851 28.586 3.564 1.00 80.44 119 LYS A C 1
ATOM 990 O O . LYS A 1 119 ? 1.478 28.666 4.614 1.00 80.44 119 LYS A O 1
ATOM 995 N N . SER A 1 120 ? 1.455 28.531 2.376 1.00 83.69 120 SER A N 1
ATOM 996 C CA . SER A 1 120 ? 2.905 28.671 2.185 1.00 83.69 120 SER A CA 1
ATOM 997 C C . SER A 1 120 ? 3.256 28.975 0.726 1.00 83.69 120 SER A C 1
ATOM 999 O O . SER A 1 120 ? 2.433 28.801 -0.173 1.00 83.69 120 SER A O 1
ATOM 1001 N N . ASN A 1 121 ? 4.491 29.420 0.482 1.00 90.88 121 ASN A N 1
ATOM 1002 C CA . ASN A 1 121 ? 5.015 29.632 -0.869 1.00 90.88 121 ASN A CA 1
ATOM 1003 C C . ASN A 1 121 ? 5.125 28.306 -1.639 1.00 90.88 121 ASN A C 1
ATOM 1005 O O . ASN A 1 1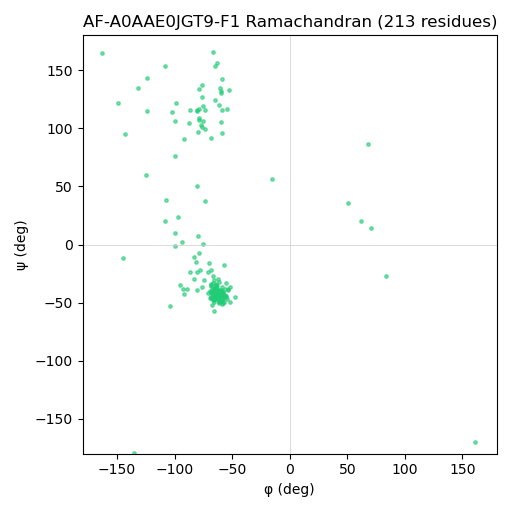21 ? 5.319 27.242 -1.046 1.00 90.88 121 ASN A O 1
ATOM 1009 N N . ILE A 1 122 ? 5.056 28.372 -2.973 1.00 87.81 122 ILE A N 1
ATOM 1010 C CA . ILE A 1 122 ? 5.021 27.180 -3.834 1.00 87.81 122 ILE A CA 1
ATOM 1011 C C . ILE A 1 122 ? 6.237 26.262 -3.637 1.00 87.81 122 ILE A C 1
ATOM 1013 O O . ILE A 1 122 ? 6.070 25.052 -3.518 1.00 87.81 122 ILE A O 1
ATOM 1017 N N . ALA A 1 123 ? 7.440 26.828 -3.495 1.00 89.12 123 ALA A N 1
ATOM 1018 C CA . ALA A 1 123 ? 8.661 26.058 -3.256 1.00 89.12 123 ALA A CA 1
ATOM 1019 C C . ALA A 1 123 ? 8.610 25.298 -1.918 1.00 89.12 123 ALA A C 1
ATOM 1021 O O . ALA A 1 123 ? 8.897 24.103 -1.867 1.00 89.12 123 ALA A O 1
ATOM 1022 N N . THR A 1 124 ? 8.171 25.961 -0.846 1.00 89.62 124 THR A N 1
ATOM 1023 C CA . THR A 1 124 ? 8.009 25.344 0.478 1.00 89.62 124 THR A CA 1
ATOM 1024 C C . THR A 1 124 ? 6.966 24.228 0.440 1.00 89.62 124 THR A C 1
ATOM 1026 O O . THR A 1 124 ? 7.224 23.126 0.921 1.00 89.62 124 THR A O 1
ATOM 1029 N N . SER A 1 125 ? 5.821 24.476 -0.204 1.00 90.69 125 SER A N 1
ATOM 1030 C CA . SER A 1 125 ? 4.764 23.477 -0.401 1.00 90.69 125 SER A CA 1
ATOM 1031 C C . SER A 1 125 ? 5.248 22.250 -1.181 1.00 90.69 125 SER A C 1
ATOM 1033 O O . SER A 1 125 ? 4.871 21.130 -0.839 1.00 90.69 125 SER A O 1
ATOM 1035 N N . MET A 1 126 ? 6.091 22.429 -2.204 1.00 89.31 126 MET A N 1
ATOM 1036 C CA . MET A 1 126 ? 6.656 21.314 -2.974 1.00 89.31 126 MET A CA 1
ATOM 1037 C C . MET A 1 126 ? 7.618 20.464 -2.141 1.00 89.31 126 MET A C 1
ATOM 1039 O O . MET A 1 126 ? 7.501 19.239 -2.148 1.00 89.31 126 MET A O 1
ATOM 1043 N N . VAL A 1 127 ? 8.529 21.092 -1.390 1.00 90.19 127 VAL A N 1
ATOM 1044 C CA . VAL A 1 127 ? 9.485 20.374 -0.527 1.00 90.19 127 VAL A CA 1
ATOM 1045 C C . VAL A 1 127 ? 8.758 19.608 0.576 1.00 90.19 127 VAL A C 1
ATOM 1047 O O . VAL A 1 127 ? 9.052 18.435 0.817 1.00 90.19 127 VAL A O 1
ATOM 1050 N N . GLU A 1 128 ? 7.774 20.232 1.226 1.00 88.44 128 GLU A N 1
ATOM 1051 C CA . GLU A 1 128 ? 6.947 19.551 2.222 1.00 88.44 128 GLU A CA 1
ATOM 1052 C C . GLU A 1 128 ? 6.206 18.361 1.617 1.00 88.44 128 GLU A C 1
ATOM 1054 O O . GLU A 1 128 ? 6.245 17.265 2.175 1.00 88.44 128 GLU A O 1
ATOM 1059 N N . ASN A 1 129 ? 5.555 18.560 0.471 1.00 90.88 129 ASN A N 1
ATOM 1060 C CA . ASN A 1 129 ? 4.806 17.513 -0.205 1.00 90.88 129 ASN A CA 1
ATOM 1061 C C . ASN A 1 129 ? 5.703 16.331 -0.603 1.00 90.88 129 ASN A C 1
ATOM 1063 O O . ASN A 1 129 ? 5.334 15.180 -0.371 1.00 90.88 129 ASN A O 1
ATOM 1067 N N . PHE A 1 130 ? 6.902 16.600 -1.122 1.00 90.06 130 PHE A N 1
ATOM 1068 C CA . PHE A 1 130 ? 7.879 15.561 -1.443 1.00 90.06 130 PHE A CA 1
ATOM 1069 C C . PHE A 1 130 ? 8.328 14.795 -0.192 1.00 90.06 130 PHE A C 1
ATOM 1071 O O . PHE A 1 130 ? 8.306 13.565 -0.189 1.00 90.06 130 PHE A O 1
ATOM 1078 N N . LYS A 1 131 ? 8.652 15.503 0.900 1.00 91.19 131 LYS A N 1
ATOM 1079 C CA . LYS A 1 131 ? 9.035 14.893 2.184 1.00 91.19 131 LYS A CA 1
ATOM 1080 C C . LYS A 1 131 ? 7.948 13.953 2.710 1.00 91.19 131 LYS A C 1
ATOM 1082 O O . LYS A 1 131 ? 8.246 12.815 3.066 1.00 91.19 131 LYS A O 1
ATOM 1087 N N . TRP A 1 132 ? 6.695 14.410 2.744 1.00 88.88 132 TRP A N 1
ATOM 1088 C CA . TRP A 1 132 ? 5.572 13.602 3.230 1.00 88.88 132 TRP A CA 1
ATOM 1089 C C . TRP A 1 132 ? 5.259 12.430 2.302 1.00 88.88 132 TRP A C 1
ATOM 1091 O O . TRP A 1 132 ? 5.034 11.325 2.788 1.00 88.88 132 TRP A O 1
ATOM 1101 N N . THR A 1 133 ? 5.294 12.641 0.986 1.00 89.81 133 THR A N 1
ATOM 1102 C CA . THR A 1 133 ? 5.085 11.573 -0.003 1.00 89.81 133 THR A CA 1
ATOM 1103 C C . THR A 1 133 ? 6.143 10.486 0.141 1.00 89.81 133 THR A C 1
ATOM 1105 O O . THR A 1 133 ? 5.800 9.310 0.221 1.00 89.81 133 THR A O 1
ATOM 1108 N N . MET A 1 134 ? 7.420 10.866 0.238 1.00 89.19 134 MET A N 1
ATOM 1109 C CA . MET A 1 134 ? 8.526 9.928 0.428 1.00 89.19 134 MET A CA 1
ATOM 1110 C C . MET A 1 134 ? 8.379 9.152 1.740 1.00 89.19 134 MET A C 1
ATOM 1112 O O . MET A 1 134 ? 8.480 7.927 1.760 1.00 89.19 134 MET A O 1
ATOM 1116 N N . MET A 1 135 ? 8.080 9.857 2.832 1.00 90.12 135 MET A N 1
ATOM 1117 C CA . MET A 1 135 ? 7.860 9.236 4.135 1.00 90.12 135 MET A CA 1
ATOM 1118 C C . MET A 1 135 ? 6.704 8.222 4.086 1.00 90.12 135 MET A C 1
ATOM 1120 O O . MET A 1 135 ? 6.857 7.097 4.557 1.00 90.12 135 MET A O 1
ATOM 1124 N N . LEU A 1 136 ? 5.569 8.582 3.477 1.00 87.94 136 LEU A N 1
ATOM 1125 C CA . LEU A 1 136 ? 4.421 7.685 3.322 1.00 87.94 136 LEU A CA 1
ATOM 1126 C C . LEU A 1 136 ? 4.731 6.497 2.406 1.00 87.94 136 LEU A C 1
ATOM 1128 O O . LEU A 1 136 ? 4.301 5.389 2.713 1.00 87.94 136 LEU A O 1
ATOM 1132 N N . ALA A 1 137 ? 5.495 6.697 1.329 1.00 86.12 137 ALA A N 1
ATOM 1133 C CA . ALA A 1 137 ? 5.905 5.623 0.427 1.00 86.12 137 ALA A CA 1
ATOM 1134 C C . ALA A 1 137 ? 6.773 4.579 1.146 1.00 86.12 137 ALA A C 1
ATOM 1136 O O . ALA A 1 137 ? 6.532 3.382 1.004 1.00 86.12 137 ALA A O 1
ATOM 1137 N N . ILE A 1 138 ? 7.727 5.023 1.971 1.00 86.44 138 ILE A N 1
ATOM 1138 C CA . ILE A 1 138 ? 8.580 4.130 2.769 1.00 86.44 138 ILE A CA 1
ATOM 1139 C C . ILE A 1 138 ? 7.750 3.393 3.826 1.00 86.44 138 ILE A C 1
ATOM 1141 O O . ILE A 1 138 ? 7.854 2.174 3.950 1.00 86.44 138 ILE A O 1
ATOM 1145 N N . ILE A 1 139 ? 6.903 4.114 4.568 1.00 84.94 139 ILE A N 1
ATOM 1146 C CA . ILE A 1 139 ? 6.102 3.532 5.653 1.00 84.94 139 ILE A CA 1
ATOM 1147 C C . ILE A 1 139 ? 5.086 2.527 5.099 1.00 84.94 139 ILE A C 1
ATOM 1149 O O . ILE A 1 139 ? 5.098 1.361 5.490 1.00 84.94 139 ILE A O 1
ATOM 1153 N N . LEU A 1 140 ? 4.219 2.952 4.175 1.00 84.06 140 LEU A N 1
ATOM 1154 C CA . LEU A 1 140 ? 3.160 2.098 3.629 1.00 84.06 140 LEU A CA 1
ATOM 1155 C C . LEU A 1 140 ? 3.729 0.968 2.765 1.00 84.06 140 LEU A C 1
ATOM 1157 O O . LEU A 1 140 ? 3.203 -0.144 2.804 1.00 84.06 140 LEU A O 1
ATOM 1161 N N . GLY A 1 141 ? 4.827 1.222 2.046 1.00 81.12 141 GLY A N 1
ATOM 1162 C CA . GLY A 1 141 ? 5.544 0.194 1.293 1.00 81.12 141 GLY A CA 1
ATOM 1163 C C . GLY A 1 141 ? 6.142 -0.885 2.197 1.00 81.12 141 GLY A C 1
ATOM 1164 O O . GLY A 1 141 ? 5.971 -2.074 1.931 1.00 81.12 141 GLY A O 1
ATOM 1165 N N . GLY A 1 142 ? 6.779 -0.492 3.305 1.00 81.12 142 GLY A N 1
ATOM 1166 C CA . GLY A 1 142 ? 7.406 -1.424 4.250 1.00 81.12 142 GLY A CA 1
ATOM 1167 C C . GLY A 1 142 ? 6.414 -2.258 5.070 1.00 81.12 142 GLY A C 1
ATOM 1168 O O . GLY A 1 142 ? 6.743 -3.357 5.513 1.00 81.12 142 GLY A O 1
ATOM 1169 N N . LEU A 1 143 ? 5.182 -1.775 5.245 1.00 86.75 143 LEU A N 1
ATOM 1170 C CA . LEU A 1 143 ? 4.136 -2.479 5.996 1.00 86.75 143 LEU A CA 1
ATOM 1171 C C . LEU A 1 143 ? 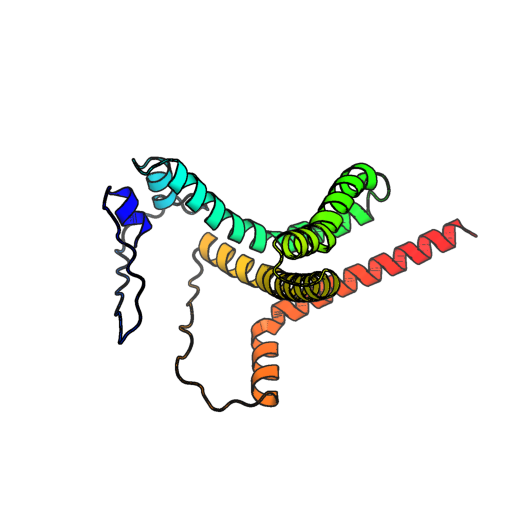3.482 -3.624 5.210 1.00 86.75 143 LEU A C 1
ATOM 1173 O O . LEU A 1 143 ? 2.932 -4.533 5.831 1.00 86.75 143 LEU A O 1
ATOM 1177 N N . SER A 1 144 ? 3.544 -3.607 3.873 1.00 88.75 144 SER A N 1
ATOM 1178 C CA . SER A 1 144 ? 2.810 -4.536 2.997 1.00 88.75 144 SER A CA 1
ATOM 1179 C C . SER A 1 144 ? 3.014 -6.011 3.374 1.00 88.75 144 SER A C 1
ATOM 1181 O O . SER A 1 144 ? 2.043 -6.741 3.581 1.00 88.75 144 SER A O 1
ATOM 1183 N N . PHE A 1 145 ? 4.267 -6.438 3.562 1.00 85.38 145 PHE A N 1
ATOM 1184 C CA . PHE A 1 145 ? 4.590 -7.829 3.895 1.00 85.38 145 PHE A CA 1
ATOM 1185 C C . PHE A 1 145 ? 4.045 -8.241 5.273 1.00 85.38 145 PHE A C 1
ATOM 1187 O O . PHE A 1 145 ? 3.399 -9.280 5.407 1.00 85.38 145 PHE A O 1
ATOM 1194 N N . HIS A 1 146 ? 4.218 -7.394 6.290 1.00 85.75 146 HIS A N 1
ATOM 1195 C CA . HIS A 1 146 ? 3.740 -7.658 7.650 1.00 85.75 146 HIS A CA 1
ATOM 1196 C C . HIS A 1 146 ? 2.209 -7.668 7.743 1.00 85.75 146 HIS A C 1
ATOM 1198 O O . HIS A 1 146 ? 1.635 -8.515 8.427 1.00 85.75 146 HIS A O 1
ATOM 1204 N N . VAL A 1 147 ? 1.539 -6.773 7.012 1.00 88.56 147 VAL A N 1
ATOM 1205 C CA . VAL A 1 147 ? 0.074 -6.769 6.903 1.00 88.56 147 VAL A CA 1
ATOM 1206 C C . VAL A 1 147 ? -0.406 -8.039 6.204 1.00 88.56 147 VAL A C 1
ATOM 1208 O O . VAL A 1 147 ? -1.370 -8.647 6.661 1.00 88.56 147 VAL A O 1
ATOM 1211 N N . SER A 1 148 ? 0.286 -8.500 5.157 1.00 88.50 148 SER A N 1
ATOM 1212 C CA . SER A 1 148 ? -0.059 -9.765 4.498 1.00 88.50 148 SER A CA 1
ATOM 1213 C C . SER A 1 148 ? 0.076 -10.967 5.441 1.00 88.50 148 SER A C 1
ATOM 1215 O O . SER A 1 148 ? -0.824 -11.799 5.485 1.00 88.50 148 SER A O 1
ATOM 1217 N N . GLN A 1 149 ? 1.119 -11.010 6.280 1.00 86.06 149 GLN A N 1
ATOM 1218 C CA . GLN A 1 149 ? 1.276 -12.043 7.307 1.00 86.06 149 GLN A CA 1
ATOM 1219 C C . GLN A 1 149 ? 0.130 -12.005 8.323 1.00 86.06 149 GLN A C 1
ATOM 1221 O O . GLN A 1 149 ? -0.432 -13.049 8.637 1.00 86.06 149 GLN A O 1
ATOM 1226 N N . ALA A 1 150 ? -0.246 -10.819 8.808 1.00 85.19 150 ALA A N 1
ATOM 1227 C CA . ALA A 1 150 ? -1.356 -10.663 9.743 1.00 85.19 150 ALA A CA 1
ATOM 1228 C C . ALA A 1 150 ? -2.698 -11.102 9.132 1.00 85.19 150 ALA A C 1
ATOM 1230 O O . ALA A 1 150 ? -3.485 -11.782 9.790 1.00 85.19 150 ALA A O 1
ATOM 1231 N N . LEU A 1 151 ? -2.949 -10.750 7.866 1.00 85.31 151 LEU A N 1
ATOM 1232 C CA . LEU A 1 151 ? -4.156 -11.153 7.142 1.00 85.31 151 LEU A CA 1
ATOM 1233 C C . LEU A 1 151 ? -4.19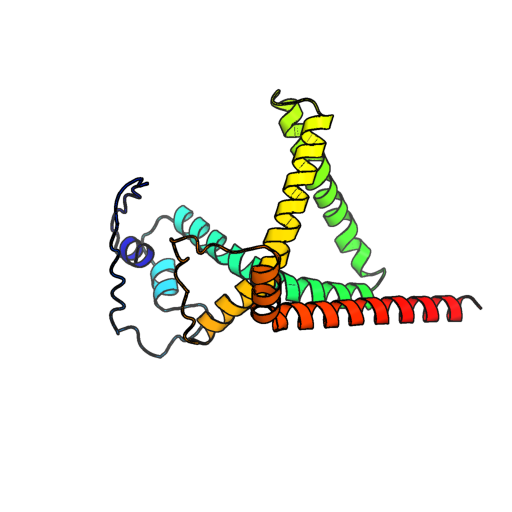9 -12.664 6.911 1.00 85.31 151 LEU A C 1
ATOM 1235 O O . LEU A 1 151 ? -5.234 -13.276 7.154 1.00 85.31 151 LEU A O 1
ATOM 1239 N N . LEU A 1 152 ? -3.091 -13.276 6.488 1.00 83.56 152 LEU A N 1
ATOM 1240 C CA . LEU A 1 152 ? -3.015 -14.723 6.284 1.00 83.56 152 LEU A CA 1
ATOM 1241 C C . LEU A 1 152 ? -3.132 -15.481 7.608 1.00 83.56 152 LEU A C 1
ATOM 1243 O O . LEU A 1 152 ? -3.874 -16.454 7.674 1.00 83.56 152 LEU A O 1
ATOM 1247 N N . ALA A 1 153 ? -2.476 -15.012 8.672 1.00 82.69 153 ALA A N 1
ATOM 1248 C CA . ALA A 1 153 ? -2.625 -15.585 10.007 1.00 82.69 153 ALA A CA 1
ATOM 1249 C C . ALA A 1 153 ? -4.086 -15.533 10.469 1.00 82.69 153 ALA A C 1
ATOM 1251 O O . ALA A 1 153 ? -4.613 -16.533 10.941 1.00 82.69 153 ALA A O 1
ATOM 1252 N N . HIS A 1 154 ? -4.776 -14.414 10.236 1.00 77.44 154 HIS A N 1
ATOM 1253 C CA . HIS A 1 154 ? -6.206 -14.307 10.509 1.00 77.44 154 HIS A CA 1
ATOM 1254 C C . HIS A 1 154 ? -7.053 -15.238 9.618 1.00 77.44 154 HIS A C 1
ATOM 1256 O O . HIS A 1 154 ? -8.006 -15.840 10.100 1.00 77.44 154 HIS A O 1
ATOM 1262 N N . MET A 1 155 ? -6.743 -15.365 8.323 1.00 74.69 155 MET A N 1
ATOM 1263 C CA . MET A 1 155 ? -7.478 -16.242 7.396 1.00 74.69 155 MET A CA 1
ATOM 1264 C C . MET A 1 155 ? -7.311 -17.731 7.719 1.00 74.69 155 MET A C 1
ATOM 1266 O O . MET A 1 155 ? -8.241 -18.500 7.493 1.00 74.69 155 MET A O 1
ATOM 1270 N N . PHE A 1 156 ? -6.144 -18.125 8.228 1.00 77.62 156 PHE A N 1
ATOM 1271 C CA . PHE A 1 156 ? -5.819 -19.505 8.590 1.00 77.62 156 PHE A CA 1
ATOM 1272 C C . PHE A 1 156 ? -5.942 -19.788 10.093 1.00 77.62 156 PHE A C 1
ATOM 1274 O O . PHE A 1 156 ? -5.507 -20.849 10.529 1.00 77.62 156 PHE A O 1
ATOM 1281 N N . GLU A 1 157 ? -6.516 -18.860 10.869 1.00 70.44 157 GLU A N 1
ATOM 1282 C CA . GLU A 1 157 ? -6.679 -18.973 12.329 1.00 70.44 157 GLU A CA 1
ATOM 1283 C C . GLU A 1 157 ? -5.369 -19.354 13.051 1.00 70.44 157 GLU A C 1
ATOM 1285 O O . GLU A 1 157 ? -5.363 -20.084 14.038 1.00 70.44 157 GLU A O 1
ATOM 1290 N N . ILE A 1 158 ? -4.233 -18.856 12.553 1.00 77.56 158 I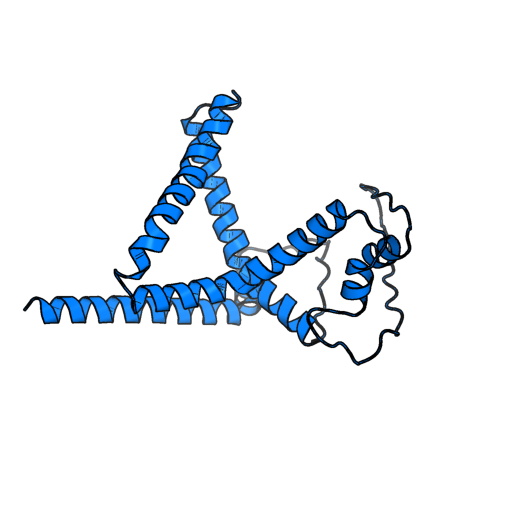LE A N 1
ATOM 1291 C CA . ILE A 1 158 ? -2.947 -18.987 13.235 1.00 77.56 158 ILE A CA 1
ATOM 1292 C C . ILE A 1 158 ? -2.961 -17.998 14.395 1.00 77.56 158 ILE A C 1
ATOM 1294 O O . ILE A 1 158 ? -3.058 -16.787 14.171 1.00 77.56 158 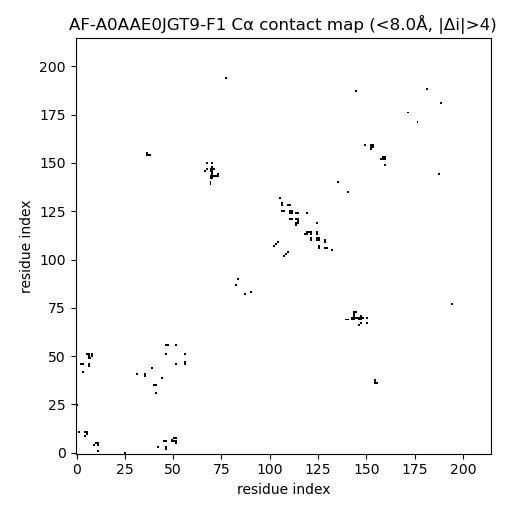ILE A O 1
ATOM 1298 N N . ASP A 1 159 ? -2.832 -18.516 15.618 1.00 74.75 159 ASP A N 1
ATOM 1299 C CA . ASP A 1 159 ? -2.767 -17.713 16.836 1.00 74.75 159 ASP A CA 1
ATOM 1300 C C . ASP A 1 159 ? -1.581 -16.744 16.781 1.00 74.75 159 ASP A C 1
ATOM 1302 O O . ASP A 1 159 ? -0.429 -17.068 17.083 1.00 74.75 159 ASP A O 1
ATOM 1306 N N . MET A 1 160 ? -1.876 -15.516 16.364 1.00 73.56 160 MET A N 1
ATOM 1307 C CA . MET A 1 160 ? -0.927 -14.421 16.337 1.00 73.56 160 MET A CA 1
ATOM 1308 C C . MET A 1 160 ? -1.159 -13.549 17.565 1.00 73.56 160 MET A C 1
ATOM 1310 O O . MET A 1 160 ? -2.117 -12.778 17.646 1.00 73.56 160 MET A O 1
ATOM 1314 N N . MET A 1 161 ? -0.247 -13.656 18.524 1.00 70.06 161 MET A N 1
ATOM 1315 C CA . MET A 1 161 ? -0.256 -12.804 19.704 1.00 70.06 161 MET A CA 1
ATOM 1316 C C . MET A 1 161 ? 0.211 -11.397 19.330 1.00 70.06 161 MET A C 1
ATOM 1318 O O . MET A 1 161 ? 1.363 -11.182 18.944 1.00 70.06 161 MET A O 1
ATOM 1322 N N . TRP A 1 162 ? -0.679 -10.417 19.468 1.00 62.47 162 TRP A N 1
ATOM 1323 C CA . TRP A 1 162 ? -0.318 -9.009 19.361 1.00 62.47 162 TRP A CA 1
ATOM 1324 C C . TRP A 1 162 ? 0.403 -8.600 20.644 1.00 62.47 162 TRP A C 1
ATOM 1326 O O . TRP A 1 162 ? -0.212 -8.475 21.701 1.00 62.47 162 TRP A O 1
ATOM 1336 N N . GLY A 1 163 ? 1.722 -8.419 20.569 1.00 57.97 163 GLY A N 1
ATOM 1337 C CA . GLY A 1 163 ? 2.478 -7.860 21.685 1.00 57.97 163 GLY A CA 1
ATOM 1338 C C . GLY A 1 163 ? 1.972 -6.451 21.989 1.00 57.97 163 GLY A C 1
ATOM 1339 O O . GLY A 1 163 ? 2.013 -5.584 21.114 1.00 57.97 163 GLY A O 1
ATOM 1340 N N . ALA A 1 164 ? 1.486 -6.216 23.209 1.00 49.81 164 ALA A N 1
ATOM 1341 C CA . ALA A 1 164 ? 1.201 -4.864 23.668 1.00 49.81 164 ALA A CA 1
ATOM 1342 C C . ALA A 1 164 ? 2.505 -4.059 23.611 1.00 49.81 164 ALA A C 1
ATOM 1344 O O . ALA A 1 164 ? 3.542 -4.520 24.091 1.00 49.81 164 ALA A O 1
ATOM 1345 N N . THR A 1 165 ? 2.472 -2.872 23.004 1.00 54.78 165 THR A N 1
ATOM 1346 C CA . THR A 1 165 ? 3.607 -1.946 23.045 1.00 54.78 165 THR A CA 1
ATOM 1347 C C . THR A 1 165 ? 3.977 -1.716 24.504 1.00 54.78 165 THR A C 1
ATOM 1349 O O . THR A 1 165 ? 3.147 -1.216 25.269 1.00 54.78 165 THR A O 1
ATOM 1352 N N . ILE A 1 166 ? 5.189 -2.120 24.889 1.00 54.41 166 ILE A N 1
ATOM 1353 C CA . ILE A 1 166 ? 5.717 -1.911 26.235 1.00 54.41 166 ILE A CA 1
ATOM 1354 C C . ILE A 1 166 ? 5.708 -0.399 26.463 1.00 54.41 166 ILE A C 1
ATOM 1356 O O . ILE A 1 166 ? 6.322 0.353 25.709 1.00 54.41 166 ILE A O 1
ATOM 1360 N N . LYS A 1 167 ? 4.910 0.054 27.435 1.00 51.78 167 LYS A N 1
ATOM 1361 C CA . LYS A 1 167 ? 4.719 1.484 27.721 1.00 51.78 167 LYS A CA 1
ATOM 1362 C C . LYS A 1 167 ? 5.874 2.083 28.527 1.00 51.78 167 LYS A C 1
ATOM 1364 O O . LYS A 1 167 ? 5.916 3.295 28.698 1.00 51.78 167 LYS A O 1
ATOM 1369 N N . GLU A 1 168 ? 6.803 1.250 28.985 1.00 59.75 168 GLU A N 1
ATOM 1370 C CA . GLU A 1 168 ? 8.030 1.678 29.641 1.00 59.75 168 GLU A CA 1
ATOM 1371 C C . GLU A 1 168 ? 9.183 1.666 28.639 1.00 59.75 168 GLU A C 1
ATOM 1373 O O . GLU A 1 168 ? 9.474 0.654 28.002 1.00 59.75 168 GLU A O 1
ATOM 1378 N N . ALA A 1 169 ? 9.812 2.826 28.462 1.00 57.22 169 ALA A N 1
ATOM 1379 C CA . ALA A 1 169 ? 10.987 2.956 27.622 1.00 57.22 169 ALA A CA 1
ATOM 1380 C C . ALA A 1 169 ? 12.183 2.332 28.352 1.00 57.22 169 ALA A C 1
ATOM 1382 O O . ALA A 1 169 ? 12.787 2.958 29.221 1.00 57.22 169 ALA A O 1
ATOM 1383 N N . GLU A 1 170 ? 12.531 1.095 28.008 1.00 68.19 170 GLU A N 1
ATOM 1384 C CA . GLU A 1 170 ? 13.831 0.544 28.383 1.00 68.19 170 GLU A CA 1
ATOM 1385 C C . GLU A 1 170 ? 14.934 1.408 27.749 1.00 68.19 170 GLU A C 1
ATOM 1387 O O . GLU A 1 170 ? 14.855 1.770 26.570 1.00 68.19 170 GLU A O 1
ATOM 1392 N N . PHE A 1 171 ? 15.964 1.759 28.525 1.00 67.19 171 PHE A N 1
ATOM 1393 C CA . PHE A 1 171 ? 17.117 2.504 28.018 1.00 67.19 171 PHE A CA 1
ATOM 1394 C C . PHE A 1 171 ? 17.781 1.679 26.908 1.00 67.19 171 PHE A C 1
ATOM 1396 O O . PHE A 1 171 ? 18.439 0.670 27.167 1.00 67.19 171 PHE A O 1
ATOM 1403 N N . SER A 1 172 ? 17.580 2.086 25.656 1.00 69.75 172 SER A N 1
ATOM 1404 C CA . SER A 1 172 ? 18.098 1.392 24.482 1.00 69.75 172 SER A CA 1
ATOM 1405 C C . SER A 1 172 ? 18.937 2.341 23.636 1.00 69.75 172 SER A C 1
ATOM 1407 O O . SER A 1 172 ? 18.647 3.530 23.518 1.00 69.75 172 SER A O 1
ATOM 1409 N N . ASN A 1 173 ? 20.009 1.807 23.054 1.00 83.31 173 ASN A N 1
ATOM 1410 C CA . ASN A 1 173 ? 20.884 2.538 22.142 1.00 83.31 173 ASN A CA 1
ATOM 1411 C C . ASN A 1 173 ? 20.681 2.019 20.715 1.00 83.31 173 ASN A C 1
ATOM 1413 O O . ASN A 1 173 ? 20.359 0.845 20.517 1.00 83.31 173 ASN A O 1
ATOM 1417 N N . PHE A 1 174 ? 20.950 2.864 19.714 1.00 82.69 174 PHE A N 1
ATOM 1418 C CA . PHE A 1 174 ? 20.827 2.525 18.286 1.00 82.69 174 PHE A CA 1
ATOM 1419 C C . PHE A 1 174 ? 21.480 1.176 17.936 1.00 82.69 174 PHE A C 1
ATOM 1421 O O . PHE A 1 174 ? 20.875 0.326 17.288 1.00 82.69 174 PHE A O 1
ATOM 1428 N N . TRP A 1 175 ? 22.689 0.941 18.447 1.00 86.69 175 TRP A N 1
ATOM 1429 C CA . TRP A 1 175 ? 23.466 -0.274 18.191 1.00 86.69 175 TRP A CA 1
ATOM 1430 C C . TRP A 1 175 ? 22.903 -1.545 18.837 1.00 86.69 175 TRP A C 1
ATOM 1432 O O . TRP A 1 175 ? 23.295 -2.641 18.451 1.00 86.69 175 TRP A O 1
ATOM 1442 N N . ILE A 1 176 ? 21.990 -1.417 19.800 1.00 82.69 176 ILE A N 1
ATOM 1443 C CA . ILE A 1 176 ? 21.309 -2.546 20.445 1.00 82.69 176 ILE A CA 1
ATOM 1444 C C . ILE A 1 176 ? 20.006 -2.858 19.702 1.00 82.69 176 ILE A C 1
ATOM 1446 O O . ILE A 1 176 ? 19.709 -4.024 19.440 1.00 82.69 176 ILE A O 1
ATOM 1450 N N . GLU A 1 177 ? 19.247 -1.830 19.322 1.00 83.12 177 GLU A N 1
ATOM 1451 C CA . GLU A 1 177 ? 17.953 -2.012 18.658 1.00 83.12 177 GLU A CA 1
ATOM 1452 C C . GLU A 1 177 ? 18.089 -2.416 17.189 1.00 83.12 177 GLU A C 1
ATOM 1454 O O . GLU A 1 177 ? 17.341 -3.275 16.725 1.00 83.12 177 GLU A O 1
ATOM 1459 N N . VAL A 1 178 ? 19.083 -1.900 16.457 1.00 84.94 178 VAL A N 1
ATOM 1460 C CA . VAL A 1 178 ? 19.263 -2.246 15.036 1.00 84.94 178 VAL A CA 1
ATOM 1461 C C . VAL A 1 178 ? 19.462 -3.756 14.824 1.00 84.94 178 VAL A C 1
ATOM 1463 O O . VAL A 1 178 ? 18.702 -4.341 14.049 1.00 84.94 178 VAL A O 1
ATOM 1466 N N . PRO A 1 179 ? 20.386 -4.448 15.523 1.00 84.69 179 PRO A N 1
ATOM 1467 C CA . PRO A 1 179 ? 20.533 -5.895 15.373 1.00 84.69 179 PRO A CA 1
ATOM 1468 C C . PRO A 1 179 ? 19.290 -6.683 15.806 1.00 84.69 179 PRO A C 1
ATOM 1470 O O . PRO A 1 179 ? 18.960 -7.693 15.178 1.00 84.69 179 PRO A O 1
ATOM 1473 N N . LYS A 1 180 ? 18.583 -6.237 16.856 1.00 82.12 180 LYS A N 1
ATOM 1474 C CA . LYS A 1 180 ? 17.324 -6.862 17.300 1.00 82.12 180 LYS A CA 1
ATOM 1475 C C . LYS A 1 180 ? 16.254 -6.770 16.213 1.00 82.12 180 LYS A C 1
ATOM 1477 O O . LYS A 1 180 ? 15.624 -7.780 15.892 1.00 82.12 180 LYS A O 1
ATOM 1482 N N . VAL A 1 181 ? 16.082 -5.590 15.617 1.00 81.62 181 VAL A N 1
ATOM 1483 C CA . VAL A 1 181 ? 15.130 -5.354 14.524 1.00 81.62 181 VAL A CA 1
ATOM 1484 C C . VAL A 1 181 ? 15.484 -6.221 13.321 1.00 81.62 181 VAL A C 1
ATOM 1486 O O . VAL A 1 181 ? 14.616 -6.941 12.831 1.00 81.62 181 VAL A O 1
ATOM 1489 N N . VAL A 1 182 ? 16.752 -6.232 12.898 1.00 80.44 182 VAL A N 1
ATOM 1490 C CA . VAL A 1 182 ? 17.210 -7.033 11.749 1.00 80.44 182 VAL A CA 1
ATOM 1491 C C . VAL A 1 182 ? 16.949 -8.523 11.963 1.00 80.44 182 VAL A C 1
ATOM 1493 O O . VAL A 1 182 ? 16.446 -9.179 11.056 1.00 80.44 182 VAL A O 1
ATOM 1496 N N . LYS A 1 183 ? 17.213 -9.069 13.158 1.00 80.75 183 LYS A N 1
ATOM 1497 C CA . LYS A 1 183 ? 16.887 -10.474 13.462 1.00 80.75 183 LYS A CA 1
ATOM 1498 C C . LYS A 1 183 ? 15.383 -10.735 13.401 1.00 80.75 183 LYS A C 1
ATOM 1500 O O . LYS A 1 183 ? 14.963 -11.725 12.801 1.00 80.75 183 LYS A O 1
ATOM 1505 N N . LYS A 1 184 ? 14.578 -9.837 13.976 1.00 79.81 184 LYS A N 1
ATOM 1506 C CA . LYS A 1 184 ? 13.116 -9.966 14.043 1.00 79.81 184 LYS A CA 1
ATOM 1507 C C . LYS A 1 184 ? 12.447 -9.923 12.667 1.00 79.81 184 LYS A C 1
ATOM 1509 O O . LYS A 1 184 ? 11.487 -10.650 12.445 1.00 79.81 184 LYS A O 1
ATOM 1514 N N . VAL A 1 185 ? 12.949 -9.100 11.747 1.00 79.06 185 VAL A N 1
ATOM 1515 C CA . VAL A 1 185 ? 12.394 -8.945 10.385 1.00 79.06 185 VAL A CA 1
ATOM 1516 C C . VAL A 1 185 ? 13.290 -9.563 9.303 1.00 79.06 185 VAL A C 1
ATOM 1518 O O . VAL A 1 185 ? 13.180 -9.232 8.124 1.00 79.06 185 VAL A O 1
ATOM 1521 N N . SER A 1 186 ? 14.172 -10.485 9.694 1.00 77.12 186 SER A N 1
ATOM 1522 C CA . SER A 1 186 ? 15.172 -11.121 8.822 1.00 77.12 186 SER A CA 1
ATOM 1523 C C . SER A 1 186 ? 14.559 -11.807 7.601 1.00 77.12 186 SER A C 1
ATOM 1525 O O . SER A 1 186 ? 15.094 -11.693 6.501 1.00 77.12 186 SER A O 1
ATOM 1527 N N . ILE A 1 187 ? 13.401 -12.450 7.770 1.00 79.31 187 ILE A N 1
ATOM 1528 C CA . ILE A 1 187 ? 12.654 -13.082 6.675 1.00 79.31 187 ILE A CA 1
ATOM 1529 C C . ILE A 1 187 ? 12.221 -12.036 5.642 1.00 79.31 187 ILE A C 1
ATOM 1531 O O . ILE A 1 187 ? 12.413 -12.24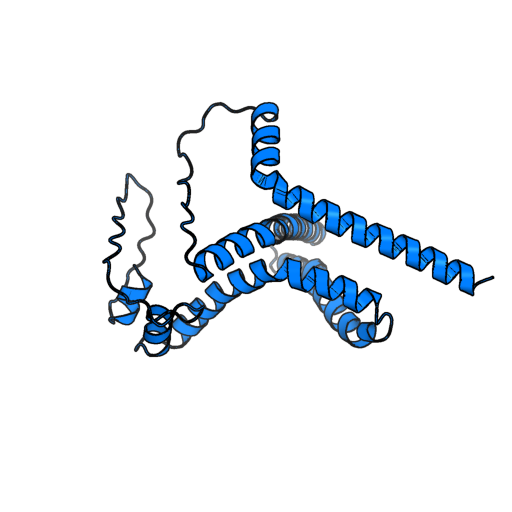8 4.447 1.00 79.31 187 ILE A O 1
ATOM 1535 N N . THR A 1 188 ? 11.704 -10.885 6.085 1.00 79.56 188 THR A N 1
ATOM 1536 C CA . THR A 1 188 ? 11.319 -9.787 5.189 1.00 79.56 188 THR A CA 1
ATOM 1537 C C . THR A 1 188 ? 12.525 -9.281 4.398 1.00 79.56 188 THR A C 1
ATOM 1539 O O . THR A 1 188 ? 12.427 -9.117 3.185 1.00 79.56 188 THR A O 1
ATOM 1542 N N . PHE A 1 189 ? 13.679 -9.096 5.051 1.00 79.19 189 PHE A N 1
ATOM 1543 C CA . PHE A 1 189 ? 14.922 -8.696 4.377 1.00 79.19 189 PHE A CA 1
ATOM 1544 C C . PHE A 1 189 ? 15.416 -9.738 3.370 1.00 79.19 189 PHE A C 1
ATOM 1546 O O . PHE A 1 189 ? 15.859 -9.386 2.281 1.00 79.19 189 PHE A O 1
ATOM 1553 N N . MET A 1 190 ? 15.331 -11.024 3.700 1.00 83.38 190 MET A N 1
ATOM 1554 C CA . MET A 1 190 ? 15.725 -12.087 2.778 1.00 83.38 190 MET A CA 1
ATOM 1555 C C . MET A 1 190 ? 14.838 -12.090 1.527 1.00 83.38 190 MET A C 1
ATOM 1557 O O . MET A 1 190 ? 15.353 -12.133 0.410 1.00 83.38 190 MET A O 1
ATOM 1561 N N . VAL A 1 191 ? 13.516 -11.986 1.697 1.00 81.81 191 VAL A N 1
ATOM 1562 C CA . VAL A 1 191 ? 12.565 -11.932 0.577 1.00 81.81 191 VAL A CA 1
ATOM 1563 C C . VAL A 1 191 ? 12.824 -10.710 -0.305 1.00 81.81 191 VAL A C 1
ATOM 1565 O O . VAL A 1 191 ? 12.895 -10.850 -1.526 1.00 81.81 191 VAL A O 1
ATOM 1568 N N . THR A 1 192 ? 13.026 -9.525 0.277 1.00 79.81 192 THR A N 1
ATOM 1569 C CA . THR A 1 192 ? 13.306 -8.315 -0.514 1.00 79.81 192 THR A CA 1
ATOM 1570 C C . THR A 1 192 ? 14.638 -8.403 -1.254 1.00 79.81 192 THR A C 1
ATOM 1572 O O . THR A 1 192 ? 14.702 -7.999 -2.414 1.00 79.81 192 THR A O 1
ATOM 1575 N N . MET A 1 193 ? 15.676 -8.991 -0.652 1.00 82.88 193 MET A N 1
ATOM 1576 C CA . MET A 1 193 ? 16.963 -9.217 -1.319 1.00 82.88 193 MET A CA 1
ATOM 1577 C C . MET A 1 193 ? 16.862 -10.219 -2.475 1.00 82.88 193 MET A C 1
ATOM 1579 O O . MET A 1 193 ? 17.471 -9.995 -3.519 1.00 82.88 193 MET A O 1
ATOM 1583 N N . ILE A 1 194 ? 16.063 -11.283 -2.337 1.00 86.12 194 ILE A N 1
ATOM 1584 C CA . ILE A 1 194 ? 15.799 -12.233 -3.431 1.00 86.12 194 ILE A CA 1
ATOM 1585 C C . ILE A 1 194 ? 15.069 -11.537 -4.582 1.00 86.12 194 ILE A C 1
ATOM 1587 O O . ILE A 1 194 ? 15.462 -11.688 -5.739 1.00 86.12 194 ILE A O 1
ATOM 1591 N N . VAL A 1 195 ? 14.036 -10.746 -4.275 1.00 81.81 195 VAL A N 1
ATOM 1592 C CA . VAL A 1 195 ? 13.314 -9.972 -5.294 1.00 81.81 195 VAL A CA 1
ATOM 1593 C C . VAL A 1 195 ? 14.273 -9.008 -5.992 1.00 81.81 195 VAL A C 1
ATOM 1595 O O . VAL A 1 195 ? 14.337 -9.017 -7.216 1.00 81.81 195 VAL A O 1
ATOM 1598 N N . LEU A 1 196 ? 15.090 -8.251 -5.252 1.00 84.19 196 LEU A N 1
ATOM 1599 C CA . LEU A 1 196 ? 16.108 -7.356 -5.820 1.00 84.19 196 LEU A CA 1
ATOM 1600 C C . LEU A 1 196 ? 17.109 -8.093 -6.721 1.00 84.19 196 LEU A C 1
ATOM 1602 O O . LEU A 1 196 ? 17.401 -7.623 -7.820 1.00 84.19 196 LEU A O 1
ATOM 1606 N N . ALA A 1 197 ? 17.599 -9.258 -6.300 1.00 84.88 197 ALA A N 1
ATOM 1607 C CA . ALA A 1 197 ? 18.491 -10.075 -7.116 1.00 84.88 197 ALA A CA 1
ATOM 1608 C C . ALA A 1 197 ? 17.812 -10.530 -8.419 1.00 84.88 197 ALA A C 1
ATOM 1610 O O . ALA A 1 197 ? 18.418 -10.444 -9.487 1.00 84.88 197 ALA A O 1
ATOM 1611 N N . ALA A 1 198 ? 16.538 -10.936 -8.359 1.00 82.50 198 ALA A N 1
ATOM 1612 C CA . ALA A 1 198 ? 15.755 -11.292 -9.541 1.00 82.50 198 ALA A CA 1
ATOM 1613 C C . ALA A 1 198 ? 15.545 -10.095 -10.488 1.00 82.50 198 ALA A C 1
ATOM 1615 O O . ALA A 1 198 ? 15.638 -10.257 -11.709 1.00 82.50 198 ALA A O 1
ATOM 1616 N N . LEU A 1 199 ? 15.321 -8.891 -9.941 1.00 81.50 199 LEU A N 1
ATOM 1617 C CA . LEU A 1 199 ? 15.224 -7.650 -10.719 1.00 81.50 199 LEU A CA 1
ATOM 1618 C C . LEU A 1 199 ? 16.532 -7.368 -11.477 1.00 81.50 199 LEU A C 1
ATOM 1620 O O . LEU A 1 199 ? 16.513 -7.095 -12.679 1.00 81.50 199 LEU A O 1
ATOM 1624 N N . VAL A 1 200 ? 17.668 -7.451 -10.778 1.00 83.56 200 VAL A N 1
ATOM 1625 C CA . VAL A 1 200 ? 18.995 -7.173 -11.349 1.00 83.56 200 VAL A CA 1
ATOM 1626 C C . VAL A 1 200 ? 19.369 -8.218 -12.395 1.00 83.56 200 VAL A C 1
ATOM 1628 O O . VAL A 1 200 ? 19.765 -7.851 -13.500 1.00 83.56 200 VAL A O 1
ATOM 1631 N N . PHE A 1 201 ? 19.184 -9.505 -12.092 1.00 84.06 201 PHE A N 1
ATOM 1632 C CA . PHE A 1 201 ? 19.447 -10.591 -13.037 1.00 84.06 201 PHE A CA 1
ATOM 1633 C C . PHE A 1 201 ? 18.682 -10.386 -14.348 1.00 84.06 201 PHE A C 1
ATOM 1635 O O . PHE A 1 201 ? 19.257 -10.456 -15.436 1.00 84.06 201 PHE A O 1
ATOM 1642 N N . ARG A 1 202 ? 17.390 -10.053 -14.257 1.00 79.56 202 ARG A N 1
ATOM 1643 C CA . ARG A 1 202 ? 16.568 -9.838 -15.446 1.00 79.56 202 ARG A CA 1
ATOM 1644 C C . ARG A 1 202 ? 16.980 -8.585 -16.217 1.00 79.56 202 ARG A C 1
ATOM 1646 O O . ARG A 1 202 ? 17.058 -8.644 -17.444 1.00 79.56 202 ARG A O 1
ATOM 1653 N N . ALA A 1 203 ? 17.292 -7.486 -15.532 1.00 79.50 203 ALA A N 1
ATOM 1654 C CA . ALA A 1 203 ? 17.799 -6.276 -16.178 1.00 79.50 203 ALA A CA 1
ATOM 1655 C C . ALA A 1 203 ? 19.088 -6.552 -16.976 1.00 79.50 203 ALA A C 1
ATOM 1657 O O . ALA A 1 203 ? 19.178 -6.169 -18.144 1.00 79.50 203 ALA A O 1
ATOM 1658 N N . VAL A 1 204 ? 20.036 -7.288 -16.386 1.00 82.00 204 VAL A N 1
ATOM 1659 C CA . VAL A 1 204 ? 21.298 -7.676 -17.038 1.00 82.00 204 VAL A CA 1
ATOM 1660 C C . VAL A 1 204 ? 21.054 -8.606 -18.229 1.00 82.00 204 VAL A C 1
ATOM 1662 O O . VAL A 1 204 ? 21.567 -8.343 -19.316 1.00 82.00 204 VAL A O 1
ATOM 1665 N N . SER A 1 205 ? 20.220 -9.641 -18.073 1.00 78.56 205 SER A N 1
ATOM 1666 C CA . SER A 1 205 ? 19.899 -10.571 -19.171 1.00 78.56 205 SER A CA 1
ATOM 1667 C C . SER A 1 205 ? 19.270 -9.862 -20.377 1.00 78.56 205 SER A C 1
ATOM 1669 O O . SER A 1 205 ? 19.581 -10.166 -21.529 1.00 78.56 205 SER A O 1
ATOM 1671 N N . ARG A 1 206 ? 18.432 -8.848 -20.125 1.00 73.94 206 ARG A N 1
ATOM 1672 C CA . ARG A 1 206 ? 17.818 -8.042 -21.179 1.00 73.94 206 ARG A CA 1
ATOM 1673 C C . ARG A 1 206 ? 18.852 -7.179 -21.897 1.00 73.94 206 ARG A C 1
ATOM 1675 O O . ARG A 1 206 ? 18.853 -7.158 -23.124 1.00 73.94 206 ARG A O 1
ATOM 1682 N N . LEU A 1 207 ? 19.736 -6.507 -21.159 1.00 73.94 207 LEU A N 1
ATOM 1683 C CA . LEU A 1 207 ? 20.838 -5.732 -21.743 1.00 73.94 207 LEU A CA 1
ATOM 1684 C C . LEU A 1 207 ? 21.694 -6.597 -22.676 1.00 73.94 207 LEU A C 1
ATOM 1686 O O . LEU A 1 207 ? 21.966 -6.186 -23.799 1.00 73.94 207 LEU A O 1
ATOM 1690 N N . GLN A 1 208 ? 22.030 -7.820 -22.261 1.00 71.06 208 GLN A N 1
ATOM 1691 C CA . GLN A 1 208 ? 22.777 -8.763 -23.098 1.00 71.06 208 GLN A CA 1
ATOM 1692 C C . GLN A 1 208 ? 22.012 -9.155 -24.369 1.00 71.06 208 GLN A C 1
ATOM 1694 O O . GLN A 1 208 ? 22.600 -9.160 -25.446 1.00 71.06 208 GLN A O 1
ATOM 1699 N N . SER A 1 209 ? 20.705 -9.428 -24.270 1.00 70.44 209 SER A N 1
ATOM 1700 C CA . SER A 1 209 ? 19.885 -9.769 -25.444 1.00 70.44 209 SER A CA 1
ATOM 1701 C C . SER A 1 209 ? 19.789 -8.629 -26.462 1.00 70.44 209 SER A C 1
ATOM 1703 O O . SER A 1 209 ? 19.896 -8.876 -27.657 1.00 70.44 209 SER A O 1
ATOM 1705 N N . VAL A 1 210 ? 19.658 -7.381 -25.995 1.00 73.00 210 VAL A N 1
ATOM 1706 C CA . VAL A 1 210 ? 19.581 -6.198 -26.864 1.00 73.00 210 VAL A CA 1
ATOM 1707 C C . VAL A 1 210 ? 20.918 -5.959 -27.564 1.00 73.00 210 VAL A C 1
ATOM 1709 O O . VAL A 1 210 ? 20.932 -5.738 -28.773 1.00 73.00 210 VAL A O 1
ATOM 1712 N N . VAL A 1 211 ? 22.031 -6.070 -26.828 1.00 70.19 211 VAL A N 1
ATOM 1713 C CA . VAL A 1 211 ? 23.385 -5.956 -27.394 1.00 70.19 211 VAL A CA 1
ATOM 1714 C C . VAL A 1 211 ? 23.625 -7.039 -28.451 1.00 70.19 211 VAL A C 1
ATOM 1716 O O . VAL A 1 211 ? 24.112 -6.724 -29.534 1.00 70.19 211 VAL A O 1
ATOM 1719 N N . ALA A 1 212 ? 23.213 -8.283 -28.187 1.00 65.69 212 ALA A N 1
ATOM 1720 C CA . ALA A 1 212 ? 23.361 -9.401 -29.119 1.00 65.69 212 ALA A CA 1
ATOM 1721 C C . ALA A 1 212 ? 22.526 -9.257 -30.405 1.00 65.69 212 ALA A C 1
ATOM 1723 O O . ALA A 1 212 ? 22.943 -9.749 -31.443 1.00 65.69 212 ALA A O 1
ATOM 1724 N N . THR A 1 213 ? 21.371 -8.585 -30.360 1.00 67.69 213 THR A N 1
ATOM 1725 C CA . THR A 1 213 ? 20.563 -8.277 -31.560 1.00 67.69 213 THR A CA 1
ATOM 1726 C C . THR A 1 213 ? 21.018 -7.028 -32.319 1.00 67.69 213 THR A C 1
ATOM 1728 O O . THR A 1 213 ? 20.516 -6.766 -33.408 1.00 67.69 213 THR A O 1
ATOM 1731 N N . SER A 1 214 ? 21.913 -6.226 -31.734 1.00 59.28 214 SER A N 1
ATOM 1732 C CA . SER A 1 214 ? 22.451 -4.997 -32.340 1.00 59.28 214 SER A CA 1
ATOM 1733 C C . SER A 1 214 ? 23.834 -5.167 -32.985 1.00 59.28 214 SER A C 1
ATOM 1735 O O . SER A 1 214 ? 24.368 -4.196 -33.521 1.00 59.28 214 SER A O 1
ATOM 1737 N N . MET A 1 215 ? 24.402 -6.376 -32.915 1.00 50.22 215 MET A N 1
ATOM 1738 C CA . MET A 1 215 ? 25.590 -6.825 -33.654 1.00 50.22 215 MET A CA 1
ATOM 1739 C C . MET A 1 215 ? 25.163 -7.690 -34.836 1.00 50.22 215 MET A C 1
ATOM 1741 O O . MET A 1 215 ? 25.833 -7.591 -35.886 1.00 50.22 215 MET A O 1
#

Radius of gyration: 23.68 Å; Cα contacts (8 Å, |Δi|>4): 90; chains: 1; bounding box: 56×55×67 Å

Foldseek 3Di:
DVLVCVLVVDDDDDDDDDDDDDDDDPDPPPDDDDDPLAPCDPSNVSSVPGPHDPVVVVVVCVVVVVLVCLQCVVVVVLVVLVCCLVCPPVCCVVVVVVVVVVCCVQQPVQLVVCVVVVNDPSVVSNVVSVVVSVVCCCVSNLCNNVSNVVVVCSSVVPDDDDDDDPPDDDDDDPVRVVVVVCVVCVVVVVVVVVSVVVSVVSVVVVVVVVVVVVD

Secondary structure (DSSP, 8-state):
-HHHHHHTT---------SS---------S---TT--SSS-HHHHHHHHSSS-HHHHHHHHHHHHHHHHHHHHHHHHHHHHHHHHHSTTTSHHHHHHHHHHHHIIIIIIHHHHHHHTTSS-HHHHHHHHHHHHHHHHHHHHHHHHHHHHHHHHHHTT-----PPPPSS-----HHHHHHHHHHHTHHHHHHHHHHHHHHHHHHHHHHHHHHHH--

Organism: NCBI:txid94610

pLDDT: mean 75.73, std 16.09, range [26.31, 92.12]

Sequence (215 aa):
MALRLQCNDYIIHLAAWAGDGFKEGVSLTVYDELIYKGPFTPLFRRFLFSRIRLTSKITIISYTGTYYAIGAAWILTSCNYFLMGWFNGYLDKYYIDSWQVWFSIILVFNAFMRYRAGKSNIATSMVENFKWTMMLAIILGGLSFHVSQALLAHMFEIDMMWGATIKEAEFSNFWIEVPKVVKKVSITFMVTMIVLAALVFRAVSRLQSVVATSM

Mean predicted aligned error: 12.06 Å

Solvent-accessible surface area (backbone atoms only — not comparable to full-atom values): 12885 Å² total; per-residue (Å²): 112,68,68,63,43,41,48,69,75,49,88,80,82,84,77,86,85,87,83,91,78,88,84,82,79,82,77,79,72,94,73,81,78,96,79,51,85,49,98,66,30,71,66,55,52,49,52,74,73,29,87,59,58,66,69,60,52,51,52,52,52,51,59,54,45,50,53,54,50,39,24,44,43,60,56,54,51,51,52,48,52,54,47,54,68,72,43,60,78,71,53,48,80,72,44,51,66,57,49,52,53,51,51,44,45,64,61,48,46,58,14,49,53,39,28,74,69,70,76,46,56,56,70,58,28,34,53,52,43,50,53,52,50,52,52,48,50,54,52,56,58,66,41,13,65,60,44,31,52,54,51,49,29,62,56,67,69,46,92,73,83,79,77,74,79,73,87,65,84,71,96,75,50,70,84,61,50,52,58,51,50,49,64,75,45,38,68,60,53,51,52,51,50,51,51,51,50,53,53,49,53,51,54,52,54,48,53,53,53,53,54,64,74,73,108